Protein AF-0000000066481029 (afdb_homodimer)

Foldseek 3Di:
DPPQPWADDKAKVVRAAAEDEDDQQAKDKDKIKIFRQTQAKKKKAKDWPCPPFKDKPPRIFIAHHGGMDIIIIMGGRDDPPVDDQFPTKMKMKMWGDPPPDPRGDDPCRVVDPTDIDMDIHGYHYHD/DPPQPWADDKAKVVRAAAEDEDDQQAKDKDKIKIFRQDQAKKKKAKDWPCPPFKDKPPRIFIAHHGGMDIIIIMGGRDDPPVDDQFPTKMKMKMWGDPPPDPRGDDPCRVVDPTDIDMDIHGYHYHD

Radius of gyration: 23.18 Å; Cα contacts (8 Å, |Δi|>4): 600; chains: 2; bounding box: 39×84×50 Å

pLDDT: mean 95.71, std 8.5, range [39.25, 98.88]

InterPro domains:
  IPR000535 Major sperm protein (MSP) domain [PF00635] (10-113)
  IPR000535 Major sperm protein (MSP) domain [PS50202] (9-126)
  IPR008962 PapD-like superfamily [SSF49354] (5-126)
  IPR013783 Immunoglobulin-like fold [G3DSA:2.60.40.10] (2-127)
  IPR051155 Nematode Major Sperm [PTHR22920] (1-127)

Sequence (254 aa):
MAQSVPPGDIQTQPGTKIVFNAPYDDKHTYHIKVINSSARRIGYGIKTTNMKRVGVDPPCGVLDPKEAVLLAVSCDAFAFGQEDTNNDRITVEWTNTPDGAAKQFRREWFQGDGMVRRKNLPIEYNPMAQSVPPGDIQTQPGTKIVFNAPYDDKHTYHIKVINSSARRIGYGIKTTNMKRVGVDPPCGVLDPKEAVLLAVSCDAFAFGQEDTNNDRITVEWTNTPDGAAKQFRREWFQGDGMVRRKNLPIEYNP

Nearest PDB structures (foldseek):
  1grw-assembly2_B  TM=9.954E-01  e=2.658E-20  Caenorhabditis elegans
  2bvu-assembly3_C  TM=9.910E-01  e=6.728E-19  Ascaris suum
  2msp-assembly1_A  TM=9.919E-01  e=4.820E-18  Ascaris suum
  1msp-assembly1_A  TM=9.929E-01  e=8.400E-18  Ascaris suum
  3ikk-assembly1_B  TM=8.382E-01  e=2.494E-08  Homo sapiens

Secondary structure (DSSP, 8-state):
---------EEEESSS-EEEESP-SS-EEEEEEEEE-SSS-EEEEEEES-TTTEEEES-EEEE-TT-EEEEEEEE----BTTB--TT-EEEEEEEEPPTT--SS--GGGGTSSS--EEEEEEEEEE-/---------EEEESSS-EEEESP-SS-EEEEEEEEE-SSS-EEEEEEES-TTTEEEES-EEEE-TT-EEEEEEEE----BTTB--TT-EEEEEEEEPPTT--SS--GGGGTSSS--EEEEEEEEEE-

Structure (mmCIF, N/CA/C/O backbone):
data_AF-0000000066481029-model_v1
#
loop_
_entity.id
_entity.type
_entity.pdbx_description
1 polymer 'Major sperm protein'
#
loop_
_atom_site.group_PDB
_atom_site.id
_atom_site.type_symbol
_atom_site.label_atom_id
_atom_site.label_alt_id
_atom_site.label_comp_id
_atom_site.label_asym_id
_atom_site.label_entity_id
_atom_site.label_seq_id
_atom_site.pdbx_PDB_ins_code
_atom_site.Cartn_x
_atom_site.Cartn_y
_atom_site.Cartn_z
_atom_site.occupancy
_atom_site.B_iso_or_equiv
_atom_site.auth_seq_id
_atom_site.auth_comp_id
_atom_site.auth_asym_id
_atom_site.auth_atom_id
_atom_site.pdbx_PDB_model_num
ATOM 1 N N . MET A 1 1 ? 2.74 -40.344 -26.578 1 39.34 1 MET A N 1
ATOM 2 C CA . MET A 1 1 ? 3.324 -39.688 -25.422 1 39.34 1 MET A CA 1
ATOM 3 C C . MET A 1 1 ? 2.303 -38.781 -24.75 1 39.34 1 MET A C 1
ATOM 5 O O . MET A 1 1 ? 1.647 -37.969 -25.422 1 39.34 1 MET A O 1
ATOM 9 N N . ALA A 1 2 ? 1.588 -39.094 -23.812 1 47.22 2 ALA A N 1
ATOM 10 C CA . ALA A 1 2 ? 0.417 -38.375 -23.328 1 47.22 2 ALA A CA 1
ATOM 11 C C . ALA A 1 2 ? 0.722 -36.875 -23.172 1 47.22 2 ALA A C 1
ATOM 13 O O . ALA A 1 2 ? 1.723 -36.5 -22.562 1 47.22 2 ALA A O 1
ATOM 14 N N . GLN A 1 3 ? 0.448 -36.062 -24.016 1 51.47 3 GLN A N 1
ATOM 15 C CA . GLN A 1 3 ? 0.764 -34.625 -24.141 1 51.47 3 GLN A CA 1
ATOM 16 C C . GLN A 1 3 ? 0.493 -33.906 -22.828 1 51.47 3 GLN A C 1
ATOM 18 O O . GLN A 1 3 ? -0.606 -33.969 -22.281 1 51.47 3 GLN A O 1
ATOM 23 N N . SER A 1 4 ? 1.575 -33.688 -22.016 1 74.94 4 SER A N 1
ATOM 24 C CA . SER A 1 4 ? 1.47 -33.094 -20.688 1 74.94 4 SER A CA 1
ATOM 25 C C . SER A 1 4 ? 0.536 -31.906 -20.688 1 74.94 4 SER A C 1
ATOM 27 O O . SER A 1 4 ? 0.613 -31.062 -21.578 1 74.94 4 SER A O 1
ATOM 29 N N . VAL A 1 5 ? -0.739 -32 -20.312 1 86.44 5 VAL A N 1
ATOM 30 C CA . VAL A 1 5 ? -1.739 -30.953 -20.125 1 86.44 5 VAL A CA 1
ATOM 31 C C . VAL A 1 5 ? -1.07 -29.688 -19.609 1 86.44 5 VAL A C 1
ATOM 33 O O . VAL A 1 5 ? -0.382 -29.719 -18.578 1 86.44 5 VAL A O 1
ATOM 36 N N . PRO A 1 6 ? -1.062 -28.656 -20.5 1 93 6 PRO A N 1
ATOM 37 C CA . PRO A 1 6 ? -0.474 -27.406 -20.016 1 93 6 PRO A CA 1
ATOM 38 C C . PRO A 1 6 ? -1.125 -26.922 -18.719 1 93 6 PRO A C 1
ATOM 40 O O . PRO A 1 6 ? -2.314 -27.156 -18.484 1 93 6 PRO A O 1
ATOM 43 N N . PRO A 1 7 ? -0.343 -26.312 -17.828 1 96.12 7 PRO A N 1
ATOM 44 C CA . PRO A 1 7 ? -0.953 -25.734 -16.625 1 96.12 7 PRO A CA 1
ATOM 45 C C . PRO A 1 7 ? -1.994 -24.656 -16.969 1 96.12 7 PRO A C 1
ATOM 47 O O . PRO A 1 7 ? -1.825 -23.906 -17.922 1 96.12 7 PRO A O 1
ATOM 50 N N . GLY A 1 8 ? -3.064 -24.547 -16.188 1 96.75 8 GLY A N 1
ATOM 51 C CA . GLY A 1 8 ? -4.105 -23.562 -16.375 1 96.75 8 GLY A CA 1
ATOM 52 C C . GLY A 1 8 ? -3.729 -22.188 -15.844 1 96.75 8 GLY A C 1
ATOM 53 O O . GLY A 1 8 ? -2.562 -21.938 -15.531 1 96.75 8 GLY A O 1
ATOM 54 N N . ASP A 1 9 ? -4.672 -21.328 -15.766 1 97.75 9 ASP A N 1
ATOM 55 C CA . ASP A 1 9 ? -4.426 -19.938 -15.414 1 97.75 9 ASP A CA 1
ATOM 56 C C . ASP A 1 9 ? -4.398 -19.75 -13.898 1 97.75 9 ASP A C 1
ATOM 58 O O . ASP A 1 9 ? -5.008 -20.516 -13.156 1 97.75 9 ASP A O 1
ATOM 62 N N . ILE A 1 10 ? -3.674 -18.766 -13.523 1 98.62 10 ILE A N 1
ATOM 63 C CA . ILE A 1 10 ? -3.797 -18.234 -12.172 1 98.62 10 ILE A CA 1
ATOM 64 C C . ILE A 1 10 ? -4.363 -16.812 -12.227 1 98.62 10 ILE A C 1
ATOM 66 O O . ILE A 1 10 ? -4.355 -16.172 -13.281 1 98.62 10 ILE A O 1
ATOM 70 N N . GLN A 1 11 ? -4.883 -16.375 -11.109 1 98.75 11 GLN A N 1
ATOM 71 C CA . GLN A 1 11 ? -5.254 -14.984 -10.906 1 98.75 11 GLN A CA 1
ATOM 72 C C . GLN A 1 11 ? -4.43 -14.359 -9.781 1 98.75 11 GLN A C 1
ATOM 74 O O . GLN A 1 11 ? -4.047 -15.039 -8.828 1 98.75 11 GLN A O 1
ATOM 79 N N . THR A 1 12 ? -4.094 -13.148 -10.016 1 98.88 12 THR A N 1
ATOM 80 C CA . THR A 1 12 ? -3.436 -12.406 -8.945 1 98.88 12 THR A CA 1
ATOM 81 C C . THR A 1 12 ? -4.242 -11.172 -8.562 1 98.88 12 THR A C 1
ATOM 83 O O . THR A 1 12 ? -4.902 -10.57 -9.414 1 98.88 12 THR A O 1
ATOM 86 N N . GLN A 1 13 ? -4.164 -10.82 -7.281 1 98.69 13 GLN A N 1
ATOM 87 C CA . GLN A 1 13 ? -4.688 -9.562 -6.742 1 98.69 13 GLN A CA 1
ATOM 88 C C . GLN A 1 13 ? -3.619 -8.82 -5.945 1 98.69 13 GLN A C 1
ATOM 90 O O . GLN A 1 13 ? -3.258 -9.234 -4.844 1 98.69 13 GLN A O 1
ATOM 95 N N . PRO A 1 14 ? -3.121 -7.77 -6.516 1 98.56 14 PRO A N 1
ATOM 96 C CA . PRO A 1 14 ? -3.574 -7.035 -7.699 1 98.56 14 PRO A CA 1
ATOM 97 C C . PRO A 1 14 ? -3.281 -7.773 -9 1 98.56 14 PRO A C 1
ATOM 99 O O . PRO A 1 14 ? -2.482 -8.711 -9.016 1 98.56 14 PRO A O 1
ATOM 102 N N . GLY A 1 15 ? -3.92 -7.328 -10.086 1 98.5 15 GLY A N 1
ATOM 103 C CA . GLY A 1 15 ? -3.9 -8.086 -11.328 1 98.5 15 GLY A CA 1
ATOM 104 C C . GLY A 1 15 ? -2.736 -7.723 -12.227 1 98.5 15 GLY A C 1
ATOM 105 O O . GLY A 1 15 ? -2.256 -8.555 -13 1 98.5 15 GLY A O 1
ATOM 106 N N . THR A 1 16 ? -2.197 -6.445 -12.125 1 98.44 16 THR A N 1
ATOM 107 C CA . THR A 1 16 ? -1.289 -6 -13.18 1 98.44 16 THR A CA 1
ATOM 108 C C . THR A 1 16 ? 0.024 -5.5 -12.586 1 98.44 16 THR A C 1
ATOM 110 O O . THR A 1 16 ? 1.074 -5.582 -13.227 1 98.44 16 THR A O 1
ATOM 113 N N . LYS A 1 17 ? -0.016 -4.945 -11.398 1 98.75 17 LYS A N 1
ATOM 114 C CA . LYS A 1 17 ? 1.168 -4.391 -10.742 1 98.75 17 LYS A CA 1
ATOM 115 C C . LYS A 1 17 ? 0.963 -4.277 -9.234 1 98.75 17 LYS A C 1
ATOM 117 O O . LYS A 1 17 ? -0.165 -4.375 -8.75 1 98.75 17 LYS A O 1
ATOM 122 N N . ILE A 1 18 ? 2.012 -4.121 -8.586 1 98.75 18 ILE A N 1
ATOM 123 C CA . ILE A 1 18 ? 2.006 -3.82 -7.156 1 98.75 18 ILE A CA 1
ATOM 124 C C . ILE A 1 18 ? 2.492 -2.393 -6.926 1 98.75 18 ILE A C 1
ATOM 126 O O . ILE A 1 18 ? 3.469 -1.956 -7.543 1 98.75 18 ILE A O 1
ATOM 130 N N . VAL A 1 19 ? 1.864 -1.672 -6.027 1 98.81 19 VAL A N 1
ATOM 131 C CA . VAL A 1 19 ? 2.262 -0.288 -5.793 1 98.81 19 VAL A CA 1
ATOM 132 C C . VAL A 1 19 ? 2.713 -0.119 -4.344 1 98.81 19 VAL A C 1
ATOM 134 O O . VAL A 1 19 ? 1.962 -0.424 -3.414 1 98.81 19 VAL A O 1
ATOM 137 N N . PHE A 1 20 ? 3.908 0.352 -4.074 1 98.81 20 PHE A N 1
ATOM 138 C CA . PHE A 1 20 ? 4.395 0.746 -2.758 1 98.81 20 PHE A CA 1
ATOM 139 C C . PHE A 1 20 ? 4.332 2.26 -2.59 1 98.81 20 PHE A C 1
ATOM 141 O O . PHE A 1 20 ? 4.887 3.004 -3.4 1 98.81 20 PHE A O 1
ATOM 148 N N . ASN A 1 21 ? 3.693 2.719 -1.538 1 98.75 21 ASN A N 1
ATOM 149 C CA . ASN A 1 21 ? 3.635 4.141 -1.223 1 98.75 21 ASN A CA 1
ATOM 150 C C . ASN A 1 21 ? 4.887 4.602 -0.482 1 98.75 21 ASN A C 1
ATOM 152 O O . ASN A 1 21 ? 5.43 3.869 0.346 1 98.75 21 ASN A O 1
ATOM 156 N N . ALA A 1 22 ? 5.273 5.793 -0.782 1 98.62 22 ALA A N 1
ATOM 157 C CA . ALA A 1 22 ? 6.234 6.43 0.113 1 98.62 22 ALA A CA 1
ATOM 158 C C . ALA A 1 22 ? 5.664 6.57 1.521 1 98.62 22 ALA A C 1
ATOM 160 O O . ALA A 1 22 ? 4.445 6.539 1.71 1 98.62 22 ALA A O 1
ATOM 161 N N . PRO A 1 23 ? 6.508 6.812 2.596 1 98.38 23 PRO A N 1
ATOM 162 C CA . PRO A 1 23 ? 7.961 6.961 2.5 1 98.38 23 PRO A CA 1
ATOM 163 C C . PRO A 1 23 ? 8.68 5.621 2.33 1 98.38 23 PRO A C 1
ATOM 165 O O . PRO A 1 23 ? 8.094 4.566 2.574 1 98.38 23 PRO A O 1
ATOM 168 N N . TYR A 1 24 ? 9.992 5.691 1.834 1 98.44 24 TYR A N 1
ATOM 169 C CA . TYR A 1 24 ? 10.758 4.477 1.558 1 98.44 24 TYR A CA 1
ATOM 170 C C . TYR A 1 24 ? 11.922 4.336 2.523 1 98.44 24 TYR A C 1
ATOM 172 O O . TYR A 1 24 ? 12.922 3.684 2.207 1 98.44 24 TYR A O 1
ATOM 180 N N . ASP A 1 25 ? 11.828 5.008 3.648 1 97.38 25 ASP A N 1
ATOM 181 C CA . ASP A 1 25 ? 12.922 5.023 4.613 1 97.38 25 ASP A CA 1
ATOM 182 C C . ASP A 1 25 ? 12.742 3.932 5.664 1 97.38 25 ASP A C 1
ATOM 184 O O . ASP A 1 25 ? 13.516 3.852 6.625 1 97.38 25 ASP A O 1
ATOM 188 N N . ASP A 1 26 ? 11.664 3.113 5.52 1 97.19 26 ASP A N 1
ATOM 189 C CA . ASP A 1 26 ? 11.422 1.935 6.344 1 97.19 26 ASP A CA 1
ATOM 190 C C . ASP A 1 26 ? 10.859 0.787 5.508 1 97.19 26 ASP A C 1
ATOM 192 O O . ASP A 1 26 ? 10.391 0.998 4.387 1 97.19 26 ASP A O 1
ATOM 196 N N . LYS A 1 27 ? 10.891 -0.375 6.141 1 97.81 27 LYS A N 1
ATOM 197 C CA . LYS A 1 27 ? 10.367 -1.561 5.469 1 97.81 27 LYS A CA 1
ATOM 198 C C . LYS A 1 27 ? 8.844 -1.514 5.371 1 97.81 27 LYS A C 1
ATOM 200 O O . LYS A 1 27 ? 8.172 -1.169 6.34 1 97.81 27 LYS A O 1
ATOM 205 N N . HIS A 1 28 ? 8.344 -1.763 4.18 1 97.81 28 HIS A N 1
ATOM 206 C CA . HIS A 1 28 ? 6.914 -1.96 3.959 1 97.81 28 HIS A CA 1
ATOM 207 C C . HIS A 1 28 ? 6.598 -3.424 3.668 1 97.81 28 HIS A C 1
ATOM 209 O O . HIS A 1 28 ? 7.383 -4.113 3.012 1 97.81 28 HIS A O 1
ATOM 215 N N . THR A 1 29 ? 5.477 -3.916 4.184 1 97.81 29 THR A N 1
ATOM 216 C CA . THR A 1 29 ? 4.965 -5.234 3.832 1 97.81 29 THR A CA 1
ATOM 217 C C . THR A 1 29 ? 3.492 -5.152 3.432 1 97.81 29 THR A C 1
ATOM 219 O O . THR A 1 29 ? 2.662 -4.66 4.199 1 97.81 29 THR A O 1
ATOM 222 N N . TYR A 1 30 ? 3.225 -5.539 2.23 1 97.25 30 TYR A N 1
ATOM 223 C CA . TYR A 1 30 ? 1.851 -5.605 1.742 1 97.25 30 TYR A CA 1
ATOM 224 C C . TYR A 1 30 ? 1.463 -7.035 1.394 1 97.25 30 TYR A C 1
ATOM 226 O O . TYR A 1 30 ? 2.328 -7.871 1.122 1 97.25 30 TYR A O 1
ATOM 234 N N . HIS A 1 31 ? 0.159 -7.285 1.438 1 97.75 31 HIS A N 1
ATOM 235 C CA . HIS A 1 31 ? -0.311 -8.641 1.174 1 97.75 31 HIS A CA 1
ATOM 236 C C . HIS A 1 31 ? -1.094 -8.703 -0.134 1 97.75 31 HIS A C 1
ATOM 238 O O . HIS A 1 31 ? -2.012 -7.91 -0.354 1 97.75 31 HIS A O 1
ATOM 244 N N . ILE A 1 32 ? -0.691 -9.664 -0.971 1 98 32 ILE A N 1
ATOM 245 C CA . ILE A 1 32 ? -1.374 -9.883 -2.24 1 98 32 ILE A CA 1
ATOM 246 C C . ILE A 1 32 ? -1.825 -11.336 -2.34 1 98 32 ILE A C 1
ATOM 248 O O . ILE A 1 32 ? -1.347 -12.195 -1.592 1 98 32 ILE A O 1
ATOM 252 N N . LYS A 1 33 ? -2.699 -11.617 -3.275 1 98.69 33 LYS A N 1
ATOM 253 C CA . LYS A 1 33 ? -3.275 -12.953 -3.385 1 98.69 33 LYS A CA 1
ATOM 254 C C . LYS A 1 33 ? -2.922 -13.594 -4.723 1 98.69 33 LYS A C 1
ATOM 256 O O . LYS A 1 33 ? -2.963 -12.938 -5.766 1 98.69 33 LYS A O 1
ATOM 261 N N . VAL A 1 34 ? -2.627 -14.82 -4.68 1 98.88 34 VAL A N 1
ATOM 262 C CA . VAL A 1 34 ? -2.504 -15.664 -5.859 1 98.88 34 VAL A CA 1
ATOM 263 C C . VAL A 1 34 ? -3.527 -16.797 -5.793 1 98.88 34 VAL A C 1
ATOM 265 O O . VAL A 1 34 ? -3.604 -17.516 -4.793 1 98.88 34 VAL A O 1
ATOM 268 N N . ILE A 1 35 ? -4.273 -16.922 -6.852 1 98.81 35 ILE A N 1
ATOM 269 C CA . ILE A 1 35 ? -5.367 -17.891 -6.895 1 98.81 35 ILE A CA 1
ATOM 270 C C . ILE A 1 35 ? -5.141 -18.875 -8.039 1 98.81 35 ILE A C 1
ATOM 272 O O . ILE A 1 35 ? -4.91 -18.453 -9.18 1 98.81 35 ILE A O 1
ATOM 276 N N . ASN A 1 36 ? -5.191 -20.188 -7.77 1 98.88 36 ASN A N 1
ATOM 277 C CA . ASN A 1 36 ? -5.234 -21.203 -8.82 1 98.88 36 ASN A CA 1
ATOM 278 C C . ASN A 1 36 ? -6.621 -21.2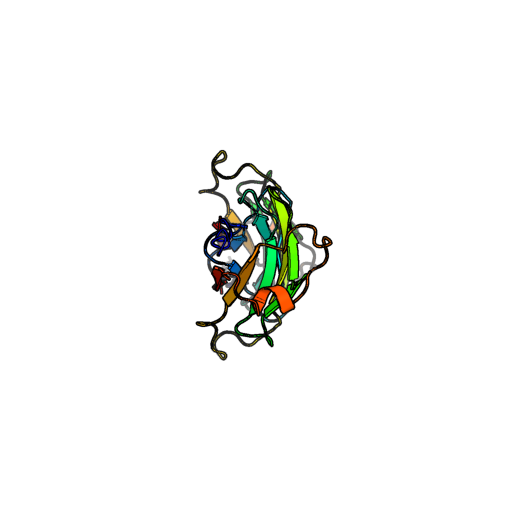97 -9.445 1 98.88 36 ASN A C 1
ATOM 280 O O . ASN A 1 36 ? -7.512 -21.938 -8.891 1 98.88 36 ASN A O 1
ATOM 284 N N . SER A 1 37 ? -6.754 -20.703 -10.625 1 98.25 37 SER A N 1
ATOM 285 C CA . SER A 1 37 ? -8.062 -20.688 -11.273 1 98.25 37 SER A CA 1
ATOM 286 C C . SER A 1 37 ? -8.227 -21.891 -12.195 1 98.25 37 SER A C 1
ATOM 288 O O . SER A 1 37 ? -9.203 -21.969 -12.945 1 98.25 37 SER A O 1
ATOM 290 N N . SER A 1 38 ? -7.293 -22.797 -12.227 1 96.81 38 SER A N 1
ATOM 291 C CA . SER A 1 38 ? -7.309 -23.953 -13.109 1 96.81 38 SER A CA 1
ATOM 292 C C . SER A 1 38 ? -7.984 -25.156 -12.445 1 96.81 38 SER A C 1
ATOM 294 O O . SER A 1 38 ? -8.445 -25.062 -11.312 1 96.81 38 SER A O 1
ATOM 296 N N . ALA A 1 39 ? -8.078 -26.312 -13.164 1 96.25 39 ALA A N 1
ATOM 297 C CA . ALA A 1 39 ? -8.734 -27.531 -12.688 1 96.25 39 ALA A CA 1
ATOM 298 C C . ALA A 1 39 ? -7.707 -28.547 -12.188 1 96.25 39 ALA A C 1
ATOM 300 O O . ALA A 1 39 ? -8.062 -29.672 -11.828 1 96.25 39 ALA A O 1
ATOM 301 N N . ARG A 1 40 ? -6.406 -28.109 -12.172 1 96.31 40 ARG A N 1
ATOM 302 C CA . ARG A 1 40 ? -5.34 -29.016 -11.742 1 96.31 40 ARG A CA 1
ATOM 303 C C . ARG A 1 40 ? -4.535 -28.391 -10.602 1 96.31 40 ARG A C 1
ATOM 305 O O . ARG A 1 40 ? -4.441 -27.172 -10.484 1 96.31 40 ARG A O 1
ATOM 312 N N . ARG A 1 41 ? -3.971 -29.281 -9.812 1 97.38 41 ARG A N 1
ATOM 313 C CA . ARG A 1 41 ? -3.049 -28.797 -8.789 1 97.38 41 ARG A CA 1
ATOM 314 C C . ARG A 1 41 ? -1.778 -28.234 -9.414 1 97.38 41 ARG A C 1
ATOM 316 O O . ARG A 1 41 ? -1.233 -28.812 -10.352 1 97.38 41 ARG A O 1
ATOM 323 N N . ILE A 1 42 ? -1.343 -27.125 -8.812 1 98.19 42 ILE A N 1
ATOM 324 C CA . ILE A 1 42 ? -0.141 -26.5 -9.367 1 98.19 42 ILE A CA 1
ATOM 325 C C . ILE A 1 42 ? 0.883 -26.281 -8.25 1 98.19 42 ILE A C 1
ATOM 327 O O . ILE A 1 42 ? 0.517 -26.109 -7.09 1 98.19 42 ILE A O 1
ATOM 331 N N . GLY A 1 43 ? 2.148 -26.391 -8.609 1 97.94 43 GLY A N 1
ATOM 332 C CA . GLY A 1 43 ? 3.23 -25.812 -7.836 1 97.94 43 GLY A CA 1
ATOM 333 C C . GLY A 1 43 ? 3.621 -24.422 -8.312 1 97.94 43 GLY A C 1
ATOM 334 O O . GLY A 1 43 ? 3.666 -24.172 -9.516 1 97.94 43 GLY A O 1
ATOM 335 N N . TYR A 1 44 ? 3.836 -23.516 -7.371 1 98.69 44 TYR A N 1
ATOM 336 C CA . TYR A 1 44 ? 4.242 -22.172 -7.758 1 98.69 44 TYR A CA 1
ATOM 337 C C . TYR A 1 44 ? 5.535 -21.766 -7.059 1 98.69 44 TYR A C 1
ATOM 339 O O . TYR A 1 44 ? 5.855 -22.297 -5.988 1 98.69 44 TYR A O 1
ATOM 347 N N . GLY A 1 45 ? 6.289 -20.938 -7.68 1 98.56 45 GLY A N 1
ATOM 348 C CA . GLY A 1 45 ? 7.449 -20.25 -7.133 1 98.56 45 GLY A CA 1
ATOM 349 C C . GLY A 1 45 ? 7.492 -18.781 -7.496 1 98.56 45 GLY A C 1
ATOM 350 O O . GLY A 1 45 ? 6.992 -18.375 -8.547 1 98.56 45 GLY A O 1
ATOM 351 N N . ILE A 1 46 ? 8.086 -17.953 -6.59 1 98.69 46 ILE A N 1
ATOM 352 C CA . ILE A 1 46 ? 8.203 -16.516 -6.816 1 98.69 46 ILE A CA 1
ATOM 353 C C . ILE A 1 46 ? 9.664 -16.156 -7.059 1 98.69 46 ILE A C 1
ATOM 355 O O . ILE A 1 46 ? 10.555 -16.578 -6.312 1 98.69 46 ILE A O 1
ATOM 359 N N . LYS A 1 47 ? 9.859 -15.43 -8.102 1 98 47 LYS A N 1
ATOM 360 C CA . LYS A 1 47 ? 11.148 -14.812 -8.367 1 98 47 LYS A CA 1
ATOM 361 C C . LYS A 1 47 ? 11.07 -13.289 -8.234 1 98 47 LYS A C 1
ATOM 363 O O . LYS A 1 47 ? 10.031 -12.695 -8.516 1 98 47 LYS A O 1
ATOM 368 N N . THR A 1 48 ? 12.109 -12.711 -7.781 1 97.88 48 THR A N 1
ATOM 369 C CA . THR A 1 48 ? 12.203 -11.258 -7.703 1 97.88 48 THR A CA 1
ATOM 370 C C . THR A 1 48 ? 13.406 -10.742 -8.492 1 97.88 48 THR A C 1
ATOM 372 O O . THR A 1 48 ? 14.461 -11.375 -8.5 1 97.88 48 THR A O 1
ATOM 375 N N . THR A 1 49 ? 13.227 -9.594 -9.156 1 98.31 49 THR A N 1
ATOM 376 C CA . THR A 1 49 ? 14.32 -9 -9.922 1 98.31 49 THR A CA 1
ATOM 377 C C . THR A 1 49 ? 15.289 -8.258 -9.008 1 98.31 49 THR A C 1
ATOM 379 O O . THR A 1 49 ? 16.391 -7.914 -9.422 1 98.31 49 THR A O 1
ATOM 382 N N . ASN A 1 50 ? 14.914 -7.961 -7.84 1 98 50 ASN A N 1
ATOM 383 C CA . ASN A 1 50 ? 15.734 -7.242 -6.871 1 98 50 ASN A CA 1
ATOM 384 C C . ASN A 1 50 ? 15.617 -7.852 -5.477 1 98 50 ASN A C 1
ATOM 386 O O . ASN A 1 50 ? 14.844 -7.379 -4.648 1 98 50 ASN A O 1
ATOM 390 N N . MET A 1 51 ? 16.438 -8.844 -5.168 1 96.38 51 MET A N 1
ATOM 391 C CA . MET A 1 51 ? 16.375 -9.625 -3.936 1 96.38 51 MET A CA 1
ATOM 392 C C . MET A 1 51 ? 16.797 -8.789 -2.734 1 96.38 51 MET A C 1
ATOM 394 O O . MET A 1 51 ? 16.531 -9.156 -1.589 1 96.38 51 MET A O 1
ATOM 398 N N . LYS A 1 52 ? 17.531 -7.707 -3.025 1 96.75 52 LYS A N 1
ATOM 399 C CA . LYS A 1 52 ? 17.984 -6.844 -1.94 1 96.75 52 LYS A CA 1
ATOM 400 C C . LYS A 1 52 ? 16.844 -5.992 -1.402 1 96.75 52 LYS A C 1
ATOM 402 O O . LYS A 1 52 ? 16.781 -5.711 -0.203 1 96.75 52 LYS A O 1
ATOM 407 N N . ARG A 1 53 ? 15.906 -5.594 -2.234 1 98.06 53 ARG A N 1
ATOM 408 C CA . ARG A 1 53 ? 14.875 -4.625 -1.876 1 98.06 53 ARG A CA 1
ATOM 409 C C . ARG A 1 53 ? 13.531 -5.312 -1.68 1 98.06 53 ARG A C 1
ATOM 411 O O . ARG A 1 53 ? 12.742 -4.914 -0.814 1 98.06 53 ARG A O 1
ATOM 418 N N . VAL A 1 54 ? 13.289 -6.348 -2.477 1 98.56 54 VAL A N 1
ATOM 419 C CA . VAL A 1 54 ? 11.945 -6.918 -2.545 1 98.56 54 VAL A CA 1
ATOM 420 C C . VAL A 1 54 ? 11.969 -8.359 -2.029 1 98.56 54 VAL A C 1
ATOM 422 O O . VAL A 1 54 ? 12.75 -9.18 -2.51 1 98.56 54 VAL A O 1
ATOM 425 N N . GLY A 1 55 ? 11.094 -8.648 -1.084 1 98.44 55 GLY A N 1
ATOM 426 C CA . GLY A 1 55 ? 10.938 -9.984 -0.541 1 98.44 55 GLY A CA 1
ATOM 427 C C . GLY A 1 55 ? 9.516 -10.508 -0.635 1 98.44 55 GLY A C 1
ATOM 428 O O . GLY A 1 55 ? 8.57 -9.719 -0.677 1 98.44 55 GLY A O 1
ATOM 429 N N . VAL A 1 56 ? 9.43 -11.797 -0.702 1 98.75 56 VAL A N 1
ATOM 430 C CA . VAL A 1 56 ? 8.109 -12.414 -0.764 1 98.75 56 VAL A CA 1
ATOM 431 C C . VAL A 1 56 ? 8.055 -13.609 0.183 1 98.75 56 VAL A C 1
ATOM 433 O O . VAL A 1 56 ? 9 -14.398 0.251 1 98.75 56 VAL A O 1
ATOM 436 N N . ASP A 1 57 ? 6.938 -13.766 0.868 1 98.69 57 ASP A N 1
ATOM 437 C CA . ASP A 1 57 ? 6.734 -14.867 1.804 1 98.69 57 ASP A CA 1
ATOM 438 C C . ASP A 1 57 ? 5.293 -15.375 1.753 1 98.69 57 ASP A C 1
ATOM 440 O O . ASP A 1 57 ? 4.359 -14.617 2.029 1 98.69 57 ASP A O 1
ATOM 444 N N . PRO A 1 58 ? 5.016 -16.734 1.546 1 98.62 58 PRO A N 1
ATOM 445 C CA . PRO A 1 58 ? 6 -17.75 1.189 1 98.62 58 PRO A CA 1
ATOM 446 C C . PRO A 1 58 ? 6.508 -17.609 -0.244 1 98.62 58 PRO A C 1
ATOM 448 O O . PRO A 1 58 ? 5.77 -17.156 -1.12 1 98.62 58 PRO A O 1
ATOM 451 N N . PRO A 1 59 ? 7.703 -18.031 -0.569 1 98.38 59 PRO A N 1
ATOM 452 C CA . PRO A 1 59 ? 8.281 -17.875 -1.906 1 98.38 59 PRO A CA 1
ATOM 453 C C . PRO A 1 59 ? 7.816 -18.953 -2.877 1 98.38 59 PRO A C 1
ATOM 455 O O . PRO A 1 59 ? 8.023 -18.844 -4.086 1 98.38 59 PRO A O 1
ATOM 458 N N . CYS A 1 60 ? 7.312 -20.047 -2.291 1 98.69 60 CYS A N 1
ATOM 459 C CA . CYS A 1 60 ? 6.832 -21.156 -3.109 1 98.69 60 CYS A CA 1
ATOM 460 C C . CYS A 1 60 ? 5.797 -21.984 -2.354 1 98.69 60 CYS A C 1
ATOM 462 O O . CYS A 1 60 ? 5.621 -21.812 -1.146 1 98.69 60 CYS A O 1
ATOM 464 N N . GLY A 1 61 ? 5.043 -22.781 -3.141 1 98.62 61 GLY A N 1
ATOM 465 C CA . GLY A 1 61 ? 4.039 -23.641 -2.525 1 98.62 61 GLY A CA 1
ATOM 466 C C . GLY A 1 61 ? 3.23 -24.438 -3.533 1 98.62 61 GLY A C 1
ATOM 467 O O . GLY A 1 61 ? 3.668 -24.625 -4.668 1 98.62 61 GLY A O 1
ATOM 468 N N . VAL A 1 62 ? 2.191 -25.047 -3.023 1 98.69 62 VAL A N 1
ATOM 469 C CA . VAL A 1 62 ? 1.274 -25.844 -3.836 1 98.69 62 VAL A CA 1
ATOM 470 C C . VAL A 1 62 ? -0.155 -25.344 -3.637 1 98.69 62 VAL A C 1
ATOM 472 O O . VAL A 1 62 ? -0.568 -25.047 -2.51 1 98.69 62 VAL A O 1
ATOM 475 N N . LEU A 1 63 ? -0.861 -25.203 -4.703 1 98.62 63 LEU A N 1
ATOM 476 C CA . LEU A 1 63 ? -2.258 -24.781 -4.652 1 98.62 63 LEU A CA 1
ATOM 477 C C . LEU A 1 63 ? -3.154 -25.812 -5.336 1 98.62 63 LEU A C 1
ATOM 479 O O . LEU A 1 63 ? -2.918 -26.172 -6.492 1 98.62 63 LEU A O 1
ATOM 483 N N . ASP A 1 64 ? -4.133 -26.266 -4.621 1 98.44 64 ASP A N 1
ATOM 484 C CA . ASP A 1 64 ? -5.195 -27.062 -5.23 1 98.44 64 ASP A CA 1
ATOM 485 C C . ASP A 1 64 ? -6.102 -26.188 -6.098 1 98.44 64 ASP A C 1
ATOM 487 O O . ASP A 1 64 ? -6.016 -24.953 -6.055 1 98.44 64 ASP A O 1
ATOM 491 N N . PRO A 1 65 ? -6.895 -26.891 -7 1 97.94 65 PRO A N 1
ATOM 492 C CA . PRO A 1 65 ? -7.855 -26.109 -7.785 1 97.94 65 PRO A CA 1
ATOM 493 C C . PRO A 1 65 ? -8.68 -25.156 -6.93 1 97.94 65 PRO A C 1
ATOM 495 O O . PRO A 1 65 ? -9.211 -25.547 -5.887 1 97.94 65 PRO A O 1
ATOM 498 N N . LYS A 1 66 ? -8.719 -23.828 -7.285 1 98.06 66 LYS A N 1
ATOM 499 C CA . LYS A 1 66 ? -9.531 -22.781 -6.68 1 98.06 66 LYS A CA 1
ATOM 500 C C . LYS A 1 66 ? -8.93 -22.312 -5.355 1 98.06 66 LYS A C 1
ATOM 502 O O . LYS A 1 66 ? -9.453 -21.391 -4.719 1 98.06 66 LYS A O 1
ATOM 507 N N . GLU A 1 67 ? -7.844 -22.938 -4.949 1 98.69 67 GLU A N 1
ATOM 508 C CA . GLU A 1 67 ? -7.176 -22.516 -3.723 1 98.69 67 GLU A CA 1
ATOM 509 C C . GLU A 1 67 ? -6.359 -21.25 -3.947 1 98.69 67 GLU A C 1
ATOM 511 O O . GLU A 1 67 ? -5.922 -20.969 -5.07 1 98.69 67 GLU A O 1
ATOM 516 N N . ALA A 1 68 ? -6.184 -20.453 -2.861 1 98.81 68 ALA A N 1
ATOM 517 C CA . ALA A 1 68 ? -5.418 -19.203 -2.914 1 98.81 68 ALA A CA 1
ATOM 518 C C . ALA A 1 68 ? -4.332 -19.188 -1.839 1 98.81 68 ALA A C 1
ATOM 520 O O . ALA A 1 68 ? -4.426 -19.906 -0.842 1 98.81 68 ALA A O 1
ATOM 521 N N . VAL A 1 69 ? -3.369 -18.484 -2.092 1 98.69 69 VAL A N 1
ATOM 522 C CA . VAL A 1 69 ? -2.363 -18.172 -1.083 1 98.69 69 VAL A CA 1
ATOM 523 C C . VAL A 1 69 ? -2.232 -16.656 -0.938 1 98.69 69 VAL A C 1
ATOM 525 O O . VAL A 1 69 ? -2.277 -15.922 -1.93 1 98.69 69 VAL A O 1
ATOM 528 N N . LEU A 1 70 ? -2.197 -16.172 0.297 1 98.44 70 LEU A N 1
ATOM 529 C CA . LEU A 1 70 ? -1.855 -14.789 0.609 1 98.44 70 LEU A CA 1
ATOM 530 C C . LEU A 1 70 ? -0.346 -14.617 0.757 1 98.44 70 LEU A C 1
ATOM 532 O O . LEU A 1 70 ? 0.265 -15.227 1.642 1 98.44 70 LEU A O 1
ATOM 536 N N . LEU A 1 71 ? 0.231 -13.805 -0.086 1 98.69 71 LEU A N 1
ATOM 537 C CA . LEU A 1 71 ? 1.664 -13.539 -0.048 1 98.69 71 LEU A CA 1
ATOM 538 C C . LEU A 1 71 ? 1.954 -12.234 0.689 1 98.69 71 LEU A C 1
ATOM 540 O O . LEU A 1 71 ? 1.241 -11.242 0.511 1 98.69 71 LEU A O 1
ATOM 544 N N . ALA A 1 72 ? 2.934 -12.273 1.561 1 98.56 72 ALA A N 1
ATOM 545 C CA . ALA A 1 72 ? 3.529 -11.031 2.064 1 98.56 72 ALA A CA 1
ATOM 546 C C . ALA A 1 72 ? 4.637 -10.539 1.137 1 98.56 72 ALA A C 1
ATOM 548 O O . ALA A 1 72 ? 5.645 -11.219 0.945 1 98.56 72 ALA A O 1
ATOM 549 N N . VAL A 1 73 ? 4.418 -9.422 0.514 1 98.56 73 VAL A N 1
ATOM 550 C CA . VAL A 1 73 ? 5.426 -8.773 -0.316 1 98.56 73 VAL A CA 1
ATOM 551 C C . VAL A 1 73 ? 6.027 -7.582 0.432 1 98.56 73 VAL A C 1
ATOM 553 O O . VAL A 1 73 ? 5.309 -6.652 0.809 1 98.56 73 VAL A O 1
ATOM 556 N N . SER A 1 74 ? 7.309 -7.633 0.583 1 98.69 74 SER A N 1
ATOM 557 C CA . SER A 1 74 ? 7.965 -6.586 1.363 1 98.69 74 SER A CA 1
ATOM 558 C C . SER A 1 74 ? 8.914 -5.766 0.498 1 98.69 74 SER A C 1
ATOM 560 O O . SER A 1 74 ? 9.469 -6.27 -0.479 1 98.69 74 SER A O 1
ATOM 562 N N . CYS A 1 75 ? 9.062 -4.559 0.815 1 98.62 75 CYS A N 1
ATOM 563 C CA . CYS A 1 75 ? 10.039 -3.627 0.254 1 98.62 75 CYS A CA 1
ATOM 564 C C . CYS A 1 75 ? 10.922 -3.037 1.346 1 98.62 75 CYS A C 1
ATOM 566 O O . CYS A 1 75 ? 10.438 -2.32 2.223 1 98.62 75 CYS A O 1
ATOM 568 N N . ASP A 1 76 ? 12.203 -3.34 1.323 1 98.62 76 ASP A N 1
ATOM 569 C CA . ASP A 1 76 ? 13.141 -2.803 2.305 1 98.62 76 ASP A CA 1
ATOM 570 C C . ASP A 1 76 ? 13.422 -1.325 2.041 1 98.62 76 ASP A C 1
ATOM 572 O O . ASP A 1 76 ? 13.18 -0.828 0.94 1 98.62 76 ASP A O 1
ATOM 576 N N . ALA A 1 77 ? 13.914 -0.753 3.109 1 98.44 77 ALA A N 1
ATOM 577 C CA . ALA A 1 77 ? 14.273 0.655 2.965 1 98.44 77 ALA A CA 1
ATOM 578 C C . ALA A 1 77 ? 15.305 0.847 1.856 1 98.44 77 ALA A C 1
ATOM 580 O O . ALA A 1 77 ? 16.188 0.009 1.674 1 98.44 77 ALA A O 1
ATOM 581 N N . PHE A 1 78 ? 15.18 1.902 1.112 1 98.25 78 PHE A N 1
ATOM 582 C CA . PHE A 1 78 ? 16.141 2.227 0.066 1 98.25 78 PHE A CA 1
ATOM 583 C C . PHE A 1 78 ? 16.109 3.717 -0.251 1 98.25 78 PHE A C 1
ATOM 585 O O . PHE A 1 78 ? 15.25 4.445 0.235 1 98.25 78 PHE A O 1
ATOM 592 N N . ALA A 1 79 ? 17.078 4.168 -1.064 1 97.31 79 ALA A N 1
ATOM 593 C CA . ALA A 1 79 ? 17.156 5.578 -1.436 1 97.31 79 ALA A CA 1
ATOM 594 C C . ALA A 1 79 ? 16.453 5.84 -2.762 1 97.31 79 ALA A C 1
ATOM 596 O O . ALA A 1 79 ? 17.062 5.73 -3.828 1 97.31 79 ALA A O 1
ATOM 597 N N . PHE A 1 80 ? 15.227 6.223 -2.646 1 97.56 80 PHE A N 1
ATOM 598 C CA . PHE A 1 80 ? 14.438 6.512 -3.84 1 97.56 80 PHE A CA 1
ATOM 599 C C . PHE A 1 80 ? 15.047 7.676 -4.617 1 97.56 80 PHE A C 1
ATOM 601 O O . PHE A 1 80 ? 15.43 8.688 -4.027 1 97.56 80 PHE A O 1
ATOM 608 N N . GLY A 1 81 ? 15.031 7.543 -5.926 1 96.56 81 GLY A N 1
ATOM 609 C CA . GLY A 1 81 ? 15.656 8.547 -6.777 1 96.56 81 GLY A CA 1
ATOM 610 C C . GLY A 1 81 ? 17.141 8.328 -6.98 1 96.56 81 GLY A C 1
ATOM 611 O O . GLY A 1 81 ? 17.734 8.875 -7.91 1 96.56 81 GLY A O 1
ATOM 612 N N . GLN A 1 82 ? 17.797 7.547 -6.148 1 97.38 82 GLN A N 1
ATOM 613 C CA . GLN A 1 82 ? 19.219 7.277 -6.262 1 97.38 82 GLN A CA 1
ATOM 614 C C . GLN A 1 82 ? 19.484 5.848 -6.727 1 97.38 82 GLN A C 1
ATOM 616 O O . GLN A 1 82 ? 20.625 5.473 -7 1 97.38 82 GLN A O 1
ATOM 621 N N . GLU A 1 83 ? 18.469 5.055 -6.656 1 96.12 83 GLU A N 1
ATOM 622 C CA . GLU A 1 83 ? 18.531 3.67 -7.113 1 96.12 83 GLU A CA 1
ATOM 623 C C . GLU A 1 83 ? 17.578 3.43 -8.281 1 96.12 83 GLU A C 1
ATOM 625 O O . GLU A 1 83 ? 16.5 4.051 -8.359 1 96.12 83 GLU A O 1
ATOM 630 N N . ASP A 1 84 ? 17.953 2.557 -9.172 1 96.56 84 ASP A N 1
ATOM 631 C CA . ASP A 1 84 ? 17.062 2.199 -10.281 1 96.56 84 ASP A CA 1
ATOM 632 C C . ASP A 1 84 ? 15.898 1.345 -9.789 1 96.56 84 ASP A C 1
ATOM 634 O O . ASP A 1 84 ? 16.109 0.29 -9.188 1 96.56 84 ASP A O 1
ATOM 638 N N . THR A 1 85 ? 14.617 1.814 -9.977 1 97.38 85 THR A N 1
ATOM 639 C CA . THR A 1 85 ? 13.414 1.109 -9.547 1 97.38 85 THR A CA 1
ATOM 640 C C . THR A 1 85 ? 12.625 0.59 -10.75 1 97.38 85 THR A C 1
ATOM 642 O O . THR A 1 85 ? 11.594 -0.064 -10.586 1 97.38 85 THR A O 1
ATOM 645 N N . ASN A 1 86 ? 13.039 0.845 -11.953 1 95.94 86 ASN A N 1
ATOM 646 C CA . ASN A 1 86 ? 12.242 0.651 -13.156 1 95.94 86 ASN A CA 1
ATOM 647 C C . ASN A 1 86 ? 12.07 -0.83 -13.484 1 95.94 86 ASN A C 1
ATOM 649 O O . ASN A 1 86 ? 11.094 -1.217 -14.141 1 95.94 86 ASN A O 1
ATOM 653 N N . ASN A 1 87 ? 12.969 -1.682 -13.039 1 96.62 87 ASN A N 1
ATOM 654 C CA . ASN A 1 87 ? 12.914 -3.092 -13.414 1 96.62 87 ASN A CA 1
ATOM 655 C C . ASN A 1 87 ? 12.484 -3.967 -12.242 1 96.62 87 ASN A C 1
ATOM 657 O O . ASN A 1 87 ? 12.523 -5.195 -12.328 1 96.62 87 ASN A O 1
ATOM 661 N N . ASP A 1 88 ? 12.086 -3.326 -11.18 1 98.5 88 ASP A N 1
ATOM 662 C CA . ASP A 1 88 ? 11.648 -4.117 -10.031 1 98.5 88 ASP A CA 1
ATOM 663 C C . ASP A 1 88 ? 10.336 -4.832 -10.328 1 98.5 88 ASP A C 1
ATOM 665 O O . ASP A 1 88 ? 9.367 -4.211 -10.773 1 98.5 88 ASP A O 1
ATOM 669 N N . ARG A 1 89 ? 10.297 -6.082 -10.117 1 98.69 89 ARG A N 1
ATOM 670 C CA . ARG A 1 89 ? 9.109 -6.898 -10.32 1 98.69 89 ARG A CA 1
ATOM 671 C C . ARG A 1 89 ? 9.219 -8.234 -9.594 1 98.69 89 ARG A C 1
ATOM 673 O O . ARG A 1 89 ? 10.32 -8.648 -9.227 1 98.69 89 ARG A O 1
ATOM 680 N N . ILE A 1 90 ? 8.086 -8.852 -9.383 1 98.56 90 ILE A N 1
ATOM 681 C CA . ILE A 1 90 ? 8.062 -10.266 -9.023 1 98.56 90 ILE A CA 1
ATOM 682 C C . ILE A 1 90 ? 7.449 -11.086 -10.156 1 98.56 90 ILE A C 1
ATOM 684 O O . ILE A 1 90 ? 6.605 -10.586 -10.906 1 98.56 90 ILE A O 1
ATOM 688 N N . THR A 1 91 ? 7.93 -12.242 -10.289 1 98.69 91 THR A N 1
ATOM 689 C CA . THR A 1 91 ? 7.398 -13.188 -11.266 1 98.69 91 THR A CA 1
ATOM 690 C C . THR A 1 91 ? 6.84 -14.43 -10.578 1 98.69 91 THR A C 1
ATOM 692 O O . THR A 1 91 ? 7.531 -15.062 -9.781 1 98.69 91 THR A O 1
ATOM 695 N N . VAL A 1 92 ? 5.598 -14.703 -10.852 1 98.81 92 VAL A N 1
ATOM 696 C CA . VAL A 1 92 ? 5.008 -15.977 -10.43 1 98.81 92 VAL A CA 1
ATOM 697 C C . VAL A 1 92 ? 5.238 -17.031 -11.508 1 98.81 92 VAL A C 1
ATOM 699 O O . VAL A 1 92 ? 4.812 -16.859 -12.656 1 98.81 92 VAL A O 1
ATOM 702 N N . GLU A 1 93 ? 5.898 -18.062 -11.125 1 98.44 93 GLU A N 1
ATOM 703 C CA . GLU A 1 93 ? 6.031 -19.234 -11.984 1 98.44 93 GLU A CA 1
ATOM 704 C C . GLU A 1 93 ? 5.219 -20.422 -11.445 1 98.44 93 GLU A C 1
ATOM 706 O O . GLU A 1 93 ? 5.172 -20.641 -10.234 1 98.44 93 GLU A O 1
ATOM 711 N N . TRP A 1 94 ? 4.602 -21.094 -12.406 1 98.38 94 TRP A N 1
ATOM 712 C CA . TRP A 1 94 ? 3.859 -22.25 -11.914 1 98.38 94 TRP A CA 1
ATOM 713 C C . TRP A 1 94 ? 3.82 -23.359 -12.953 1 98.38 94 TRP A C 1
ATOM 715 O O . TRP A 1 94 ? 4.051 -23.125 -14.141 1 98.38 94 TRP A O 1
ATOM 725 N N . THR A 1 95 ? 3.576 -24.625 -12.562 1 97.81 95 THR A N 1
ATOM 726 C CA . THR A 1 95 ? 3.459 -25.828 -13.383 1 97.81 95 THR A CA 1
ATOM 727 C C . THR A 1 95 ? 2.494 -26.812 -12.742 1 97.81 95 THR A C 1
ATOM 729 O O . THR A 1 95 ? 2.23 -26.75 -11.539 1 97.81 95 THR A O 1
ATOM 732 N N . ASN A 1 96 ? 1.994 -27.688 -13.547 1 96.94 96 ASN A N 1
ATOM 733 C CA . ASN A 1 96 ? 1.201 -28.781 -13 1 96.94 96 ASN A CA 1
ATOM 734 C C . ASN A 1 96 ? 2.043 -29.703 -12.109 1 96.94 96 ASN A C 1
ATOM 736 O O . ASN A 1 96 ? 3.189 -30 -12.438 1 96.94 96 ASN A O 1
ATOM 740 N N . THR A 1 97 ? 1.476 -30.109 -10.969 1 95.56 97 THR A N 1
ATOM 741 C CA . THR A 1 97 ? 2.145 -31.109 -10.148 1 95.56 97 THR A CA 1
ATOM 742 C C . THR A 1 97 ? 2.031 -32.5 -10.789 1 95.56 97 THR A C 1
ATOM 744 O O . THR A 1 97 ? 1.069 -32.781 -11.508 1 95.56 97 THR A O 1
ATOM 747 N N . PRO A 1 98 ? 2.996 -33.344 -10.516 1 91.62 98 PRO A N 1
ATOM 748 C CA . PRO A 1 98 ? 2.799 -34.719 -10.938 1 91.62 98 PRO A CA 1
ATOM 749 C C . PRO A 1 98 ? 1.579 -35.375 -10.281 1 91.62 98 PRO A C 1
ATOM 751 O O . PRO A 1 98 ? 1.221 -35 -9.156 1 91.62 98 PRO A O 1
ATOM 754 N N . ASP A 1 99 ? 0.959 -36.281 -10.992 1 88.75 99 ASP A N 1
ATOM 755 C CA . ASP A 1 99 ? -0.201 -37 -10.461 1 88.75 99 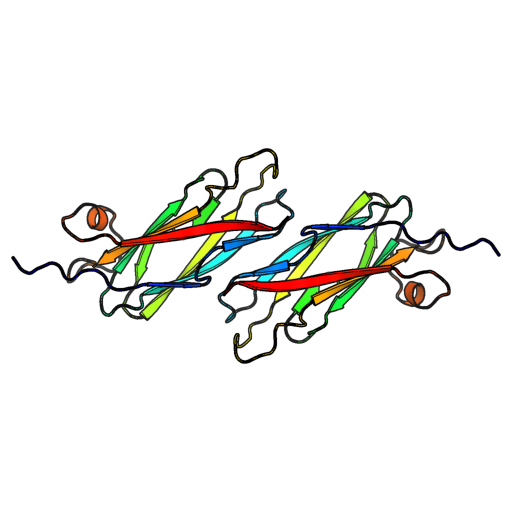ASP A CA 1
ATOM 756 C C . ASP A 1 99 ? 0.146 -37.719 -9.156 1 88.75 99 ASP A C 1
ATOM 758 O O . ASP A 1 99 ? 1.168 -38.406 -9.078 1 88.75 99 ASP A O 1
ATOM 762 N N . GLY A 1 100 ? -0.648 -37.438 -8.148 1 90.56 100 GLY A N 1
ATOM 763 C CA . GLY A 1 100 ? -0.498 -38.188 -6.906 1 90.56 100 GLY A CA 1
ATOM 764 C C . GLY A 1 100 ? 0.559 -37.625 -5.988 1 90.56 100 GLY A C 1
ATOM 765 O O . GLY A 1 100 ? 0.773 -38.125 -4.879 1 90.56 100 GLY A O 1
ATOM 766 N N . ALA A 1 101 ? 1.264 -36.625 -6.5 1 91.88 101 ALA A N 1
ATOM 767 C CA . ALA A 1 101 ? 2.309 -36.031 -5.664 1 91.88 101 ALA A CA 1
ATOM 768 C C . ALA A 1 101 ? 1.728 -35.5 -4.363 1 91.88 101 ALA A C 1
ATOM 770 O O . ALA A 1 101 ? 0.577 -35.062 -4.328 1 91.88 101 ALA A O 1
ATOM 771 N N . ALA A 1 102 ? 2.525 -35.5 -3.266 1 93.94 102 ALA A N 1
ATOM 772 C CA . ALA A 1 102 ? 2.146 -34.844 -2.016 1 93.94 102 ALA A CA 1
ATOM 773 C C . ALA A 1 102 ? 2.02 -33.344 -2.199 1 93.94 102 ALA A C 1
ATOM 775 O O . ALA A 1 102 ? 2.617 -32.781 -3.115 1 93.94 102 ALA A O 1
ATOM 776 N N . LYS A 1 103 ? 1.189 -32.781 -1.354 1 96 103 LYS A N 1
ATOM 777 C CA . LYS A 1 103 ? 1.001 -31.344 -1.429 1 96 103 LYS A CA 1
ATOM 778 C C . LYS A 1 103 ? 2.172 -30.594 -0.788 1 96 103 LYS A C 1
ATOM 780 O O . LYS A 1 103 ? 1.991 -29.859 0.185 1 96 103 LYS A O 1
ATOM 785 N N . GLN A 1 104 ? 3.332 -30.891 -1.188 1 96.44 104 GLN A N 1
ATOM 786 C CA . GLN A 1 104 ? 4.586 -30.25 -0.812 1 96.44 104 GLN A CA 1
ATOM 787 C C . GLN A 1 104 ? 5.395 -29.844 -2.045 1 96.44 104 GLN A C 1
ATOM 789 O O . GLN A 1 104 ? 5.688 -30.688 -2.896 1 96.44 104 GLN A O 1
ATOM 794 N N . PHE A 1 105 ? 5.73 -28.625 -2.053 1 97.31 105 PHE A N 1
ATOM 795 C CA . PHE A 1 105 ? 6.406 -28.109 -3.232 1 97.31 105 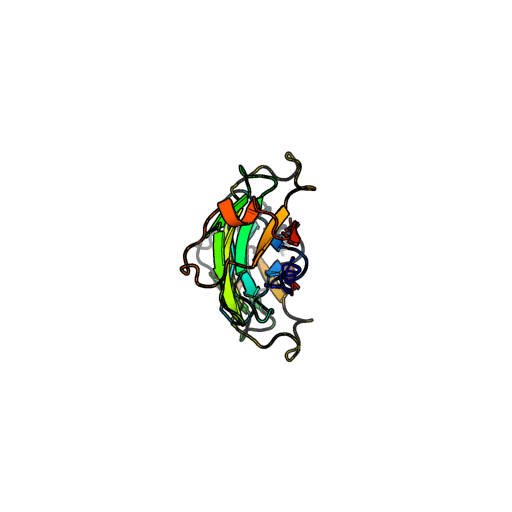PHE A CA 1
ATOM 796 C C . PHE A 1 105 ? 7.742 -28.812 -3.447 1 97.31 105 PHE A C 1
ATOM 798 O O . PHE A 1 105 ? 8.484 -29.047 -2.492 1 97.31 105 PHE A O 1
ATOM 805 N N . ARG A 1 106 ? 8.062 -29.047 -4.688 1 95.62 106 ARG A N 1
ATOM 806 C CA . ARG A 1 106 ? 9.352 -29.578 -5.113 1 95.62 106 ARG A CA 1
ATOM 807 C C . ARG A 1 106 ? 9.922 -28.781 -6.285 1 95.62 106 ARG A C 1
ATOM 809 O O . ARG A 1 106 ? 9.305 -28.719 -7.352 1 95.62 106 ARG A O 1
ATOM 816 N N . ARG A 1 107 ? 11.086 -28.359 -6.133 1 94.69 107 ARG A N 1
ATOM 817 C CA . ARG A 1 107 ? 11.719 -27.516 -7.148 1 94.69 107 ARG A CA 1
ATOM 818 C C . ARG A 1 107 ? 11.891 -28.281 -8.453 1 94.69 107 ARG A C 1
ATOM 820 O O . ARG A 1 107 ? 11.875 -27.688 -9.531 1 94.69 107 ARG A O 1
ATOM 827 N N . GLU A 1 108 ? 12.055 -29.578 -8.414 1 93.94 108 GLU A N 1
ATOM 828 C CA . GLU A 1 108 ? 12.289 -30.438 -9.562 1 93.94 108 GLU A CA 1
ATOM 829 C C . GLU A 1 108 ? 11.133 -30.375 -10.555 1 93.94 108 GLU A C 1
ATOM 831 O O . GLU A 1 108 ? 11.297 -30.688 -11.734 1 93.94 108 GLU A O 1
ATOM 836 N N . TRP A 1 109 ? 9.977 -29.953 -10.055 1 93.94 109 TRP A N 1
ATOM 837 C CA . TRP A 1 109 ? 8.82 -29.844 -10.938 1 93.94 109 TRP A CA 1
ATOM 838 C C . TRP A 1 109 ? 9.062 -28.812 -12.039 1 93.94 109 TRP A C 1
ATOM 840 O O . TRP A 1 109 ? 8.492 -28.906 -13.125 1 93.94 109 TRP A O 1
ATOM 850 N N . PHE A 1 110 ? 9.914 -27.797 -11.773 1 94.81 110 PHE A N 1
ATOM 851 C CA . PHE A 1 110 ? 10.195 -26.734 -12.734 1 94.81 110 PHE A CA 1
ATOM 852 C C . PHE A 1 110 ? 11.289 -27.156 -13.703 1 94.81 110 PHE A C 1
ATOM 854 O O . PHE A 1 110 ? 11.578 -26.453 -14.68 1 94.81 110 PHE A O 1
ATOM 861 N N . GLN A 1 111 ? 11.93 -28.281 -13.516 1 91.06 111 GLN A N 1
ATOM 862 C CA . GLN A 1 111 ? 13.062 -28.734 -14.305 1 91.06 111 GLN A CA 1
ATOM 863 C C . GLN A 1 111 ? 12.664 -29.875 -15.234 1 91.06 111 GLN A C 1
ATOM 865 O O . GLN A 1 111 ? 13.445 -30.281 -16.094 1 91.06 111 GLN A O 1
ATOM 870 N N . GLY A 1 112 ? 11.586 -30.469 -15.094 1 83.44 112 GLY A N 1
ATOM 871 C CA . GLY A 1 112 ? 11.133 -31.578 -15.922 1 83.44 112 GLY A CA 1
ATOM 872 C C . GLY A 1 112 ? 10.617 -31.141 -17.281 1 83.44 112 GLY A C 1
ATOM 873 O O . GLY A 1 112 ? 10.945 -30.047 -17.75 1 83.44 112 GLY A O 1
ATOM 874 N N . ASP A 1 113 ? 9.977 -31.984 -17.953 1 83.19 113 ASP A N 1
ATOM 875 C CA . ASP A 1 113 ? 9.5 -31.75 -19.312 1 83.19 113 ASP A CA 1
ATOM 876 C C . ASP A 1 113 ? 8.188 -30.969 -19.297 1 83.19 113 ASP A C 1
ATOM 878 O O . ASP A 1 113 ? 7.688 -30.578 -20.359 1 83.19 113 ASP A O 1
ATOM 882 N N . GLY A 1 114 ? 7.742 -30.766 -18.078 1 87.56 114 GLY A N 1
ATOM 883 C CA . GLY A 1 114 ? 6.473 -30.062 -17.984 1 87.56 114 GLY A CA 1
ATOM 884 C C . GLY A 1 114 ? 6.57 -28.594 -18.344 1 87.56 114 GLY A C 1
ATOM 885 O O . GLY A 1 114 ? 7.645 -27.984 -18.234 1 87.56 114 GLY A O 1
ATOM 886 N N . MET A 1 115 ? 5.5 -28.016 -18.797 1 95.06 115 MET A N 1
ATOM 887 C CA . MET A 1 115 ? 5.418 -26.609 -19.141 1 95.06 115 MET A CA 1
ATOM 888 C C . MET A 1 115 ? 5.387 -25.734 -17.891 1 95.06 115 MET A C 1
ATOM 890 O O . MET A 1 115 ? 4.695 -26.062 -16.922 1 95.06 115 MET A O 1
ATOM 894 N N . VAL A 1 116 ? 6.164 -24.703 -17.875 1 97 116 VAL A N 1
ATOM 895 C CA . VAL A 1 116 ? 6.168 -23.703 -16.828 1 97 116 VAL A CA 1
ATOM 896 C C . VAL A 1 116 ? 5.598 -22.391 -17.359 1 97 116 VAL A C 1
ATOM 898 O O . VAL A 1 116 ? 6.027 -21.906 -18.406 1 97 116 VAL A O 1
ATOM 901 N N . ARG A 1 117 ? 4.621 -21.828 -16.734 1 98.12 117 ARG A N 1
ATOM 902 C CA . ARG A 1 117 ? 4.055 -20.531 -17.094 1 98.12 117 ARG A CA 1
ATOM 903 C C . ARG A 1 117 ? 4.539 -19.453 -16.141 1 98.12 117 ARG A C 1
ATOM 905 O O . ARG A 1 117 ? 5.004 -19.75 -15.031 1 98.12 117 ARG A O 1
ATOM 912 N N . ARG A 1 118 ? 4.453 -18.234 -16.656 1 98.25 118 ARG A N 1
ATOM 913 C CA . ARG A 1 118 ? 4.949 -17.109 -15.867 1 98.25 118 ARG A CA 1
ATOM 914 C C . ARG A 1 118 ? 4.012 -15.914 -15.961 1 98.25 118 ARG A C 1
ATOM 916 O O . ARG A 1 118 ? 3.391 -15.688 -17 1 98.25 118 ARG A O 1
ATOM 923 N N . LYS A 1 119 ? 3.949 -15.227 -14.93 1 98.62 119 LYS A N 1
ATOM 924 C CA . LYS A 1 119 ? 3.287 -13.93 -14.875 1 98.62 119 LYS A CA 1
ATOM 925 C C . LYS A 1 119 ? 4.148 -12.898 -14.156 1 98.62 119 LYS A C 1
ATOM 927 O O . LYS A 1 119 ? 4.527 -13.102 -13 1 98.62 119 LYS A O 1
ATOM 932 N N . ASN A 1 120 ? 4.426 -11.852 -14.859 1 98.62 120 ASN A N 1
ATOM 933 C CA . ASN A 1 120 ? 5.176 -10.75 -14.266 1 98.62 120 ASN A CA 1
ATOM 934 C C . ASN A 1 120 ? 4.25 -9.742 -13.586 1 98.62 120 ASN A C 1
ATOM 936 O O . ASN A 1 120 ? 3.225 -9.359 -14.148 1 98.62 120 ASN A O 1
ATOM 940 N N . LEU A 1 121 ? 4.605 -9.383 -12.406 1 98.69 121 LEU A N 1
ATOM 941 C CA . LEU A 1 121 ? 3.979 -8.266 -11.703 1 98.69 121 LEU A CA 1
ATOM 942 C C . LEU A 1 121 ? 4.988 -7.156 -11.43 1 98.69 121 LEU A C 1
ATOM 944 O O . LEU A 1 121 ? 5.742 -7.219 -10.461 1 98.69 121 LEU A O 1
ATOM 948 N N . PRO A 1 122 ? 4.969 -6.129 -12.242 1 98.88 122 PRO A N 1
ATOM 949 C CA . PRO A 1 122 ? 5.859 -5 -11.969 1 98.88 122 PRO A CA 1
ATOM 950 C C . PRO A 1 122 ? 5.555 -4.316 -10.633 1 98.88 122 PRO A C 1
ATOM 952 O O . PRO A 1 122 ? 4.418 -4.359 -10.164 1 98.88 122 PRO A O 1
ATOM 955 N N . ILE A 1 123 ? 6.57 -3.725 -10.062 1 98.75 123 ILE A N 1
ATOM 956 C CA . ILE A 1 123 ? 6.426 -2.924 -8.852 1 98.75 123 ILE A CA 1
ATOM 957 C C . ILE A 1 123 ? 6.531 -1.44 -9.195 1 98.75 123 ILE A C 1
ATOM 959 O O . ILE A 1 123 ? 7.492 -1.015 -9.844 1 98.75 123 ILE A O 1
ATOM 963 N N . GLU A 1 124 ? 5.539 -0.705 -8.836 1 98.62 124 GLU A N 1
ATOM 964 C CA . GLU A 1 124 ? 5.531 0.748 -8.977 1 98.62 124 GLU A CA 1
ATOM 965 C C . GLU A 1 124 ? 5.734 1.437 -7.629 1 98.62 124 GLU A C 1
ATOM 967 O O . GLU A 1 124 ? 5.133 1.044 -6.629 1 98.62 124 GLU A O 1
ATOM 972 N N . TYR A 1 125 ? 6.547 2.439 -7.621 1 98.69 125 TYR A N 1
ATOM 973 C CA . TYR A 1 125 ? 6.785 3.244 -6.43 1 98.69 125 TYR A CA 1
ATOM 974 C C . TYR A 1 125 ? 6.066 4.586 -6.523 1 98.69 125 TYR A C 1
ATOM 976 O O . TYR A 1 125 ? 6.355 5.387 -7.414 1 98.69 125 TYR A O 1
ATOM 984 N N . ASN A 1 126 ? 5.133 4.785 -5.602 1 98.62 126 ASN A N 1
ATOM 985 C CA . ASN A 1 126 ? 4.324 5.996 -5.52 1 98.62 126 ASN A CA 1
ATOM 986 C C . ASN A 1 126 ? 4.918 7.004 -4.539 1 98.62 126 ASN A C 1
ATOM 988 O O . ASN A 1 126 ? 4.734 6.879 -3.326 1 98.62 126 ASN A O 1
ATOM 992 N N . PRO A 1 127 ? 5.574 8.07 -5.008 1 97.69 127 PRO A N 1
ATOM 993 C CA . PRO A 1 127 ? 6.367 8.938 -4.133 1 97.69 127 PRO A CA 1
ATOM 994 C C . PRO A 1 127 ? 5.516 9.938 -3.363 1 97.69 127 PRO A C 1
ATOM 996 O O . PRO A 1 127 ? 4.422 10.297 -3.811 1 97.69 127 PRO A O 1
ATOM 999 N N . MET B 1 1 ? -3.873 45.375 13.617 1 39.25 1 MET B N 1
ATOM 1000 C CA . MET B 1 1 ? -4.273 44.031 13.977 1 39.25 1 MET B CA 1
ATOM 1001 C C . MET B 1 1 ? -3.217 43 13.555 1 39.25 1 MET B C 1
ATOM 1003 O O . MET B 1 1 ? -2.744 43.031 12.414 1 39.25 1 MET B O 1
ATOM 1007 N N . ALA B 1 2 ? -2.338 42.594 14.258 1 47.28 2 ALA B N 1
ATOM 1008 C CA . ALA B 1 2 ? -1.153 41.844 13.828 1 47.28 2 ALA B CA 1
ATOM 1009 C C . ALA B 1 2 ? -1.526 40.719 12.859 1 47.28 2 ALA B C 1
ATOM 1011 O O . ALA B 1 2 ? -2.422 39.938 13.141 1 47.28 2 ALA B O 1
ATOM 1012 N N . GLN B 1 3 ? -1.46 40.844 11.656 1 51.78 3 GLN B N 1
ATOM 1013 C CA . GLN B 1 3 ? -1.898 39.969 10.562 1 51.78 3 GLN B CA 1
ATOM 1014 C C . GLN B 1 3 ? -1.442 38.531 10.789 1 51.78 3 GLN B C 1
ATOM 1016 O O . GLN B 1 3 ? -0.255 38.281 11 1 51.78 3 GLN B O 1
ATOM 1021 N N . SER B 1 4 ? -2.367 37.719 11.367 1 74.38 4 SER B N 1
ATOM 1022 C CA . SER B 1 4 ? -2.055 36.344 11.734 1 74.38 4 SER B CA 1
ATOM 1023 C C . SER B 1 4 ? -1.238 35.625 10.648 1 74.38 4 SER B C 1
ATOM 1025 O O . SER B 1 4 ? -1.545 35.75 9.461 1 74.38 4 SER B O 1
ATOM 1027 N N . VAL B 1 5 ? 0.081 35.5 10.727 1 86.5 5 VAL B N 1
ATOM 1028 C CA . VAL B 1 5 ? 1.012 34.781 9.875 1 86.5 5 VAL B CA 1
ATOM 1029 C C . VAL B 1 5 ? 0.355 33.5 9.367 1 86.5 5 VAL B C 1
ATOM 1031 O O . VAL B 1 5 ? -0.12 32.688 10.164 1 86.5 5 VAL B O 1
ATOM 1034 N N . PRO B 1 6 ? 0.095 33.5 8.047 1 93.19 6 PRO B N 1
ATOM 1035 C CA . PRO B 1 6 ? -0.49 32.281 7.523 1 93.19 6 PRO B CA 1
ATOM 1036 C C . PRO B 1 6 ? 0.346 31.047 7.855 1 93.19 6 PRO B C 1
ATOM 1038 O O . PRO B 1 6 ? 1.571 31.141 7.961 1 93.19 6 PRO B O 1
ATOM 1041 N N . PRO B 1 7 ? -0.301 29.891 8.102 1 96.25 7 PRO B N 1
ATOM 1042 C CA . PRO B 1 7 ? 0.469 28.656 8.297 1 96.25 7 PRO B CA 1
ATOM 1043 C C . PRO B 1 7 ? 1.337 28.297 7.09 1 96.25 7 PRO B C 1
ATOM 1045 O O . PRO B 1 7 ? 0.927 28.516 5.949 1 96.25 7 PRO B O 1
ATOM 1048 N N . GLY B 1 8 ? 2.527 27.75 7.309 1 96.88 8 GLY B N 1
ATOM 1049 C CA . GLY B 1 8 ? 3.428 27.344 6.242 1 96.88 8 GLY B CA 1
ATOM 1050 C C . GLY B 1 8 ? 3.049 26.016 5.621 1 96.88 8 GLY B C 1
ATOM 1051 O O . GLY B 1 8 ? 1.948 25.5 5.848 1 96.88 8 GLY B O 1
ATOM 1052 N N . ASP B 1 9 ? 3.908 25.469 4.836 1 97.75 9 ASP B N 1
ATOM 1053 C CA . ASP B 1 9 ? 3.613 24.266 4.055 1 97.75 9 ASP B CA 1
ATOM 1054 C C . ASP B 1 9 ? 3.857 23.016 4.879 1 97.75 9 ASP B C 1
ATOM 1056 O O . ASP B 1 9 ? 4.656 23.016 5.816 1 97.75 9 ASP B O 1
ATOM 1060 N N . ILE B 1 10 ? 3.141 22.016 4.5 1 98.62 10 ILE B N 1
ATOM 1061 C CA . ILE B 1 10 ? 3.467 20.656 4.934 1 98.62 10 ILE B CA 1
ATOM 1062 C C . ILE B 1 10 ? 3.891 19.828 3.73 1 98.62 10 ILE B C 1
ATOM 1064 O O . ILE B 1 10 ? 3.637 20.188 2.584 1 98.62 10 ILE B O 1
ATOM 1068 N N . GLN B 1 11 ? 4.574 18.734 4.027 1 98.69 11 GLN B N 1
ATOM 1069 C CA . GLN B 1 11 ? 4.852 17.703 3.039 1 98.69 11 GLN B CA 1
ATOM 1070 C C . GLN B 1 11 ? 4.195 16.391 3.424 1 98.69 11 GLN B C 1
ATOM 1072 O O . GLN B 1 11 ? 4.051 16.078 4.609 1 98.69 11 GLN B O 1
ATOM 1077 N N . THR B 1 12 ? 3.725 15.734 2.422 1 98.88 12 THR B N 1
ATOM 1078 C CA . THR B 1 12 ? 3.207 14.391 2.662 1 98.88 12 THR B CA 1
ATOM 1079 C C . THR B 1 12 ? 3.961 13.359 1.821 1 98.88 12 THR B C 1
ATOM 1081 O O . THR B 1 12 ? 4.402 13.664 0.711 1 98.88 12 THR B O 1
ATOM 1084 N N . GLN B 1 13 ? 4.09 12.156 2.389 1 98.69 13 GLN B N 1
ATOM 1085 C CA . GLN B 1 13 ? 4.594 10.977 1.689 1 98.69 13 GLN B CA 1
ATOM 1086 C C . GLN B 1 13 ? 3.629 9.805 1.825 1 98.69 13 GLN B C 1
ATOM 1088 O O . GLN B 1 13 ? 3.508 9.219 2.902 1 98.69 13 GLN B O 1
ATOM 1093 N N . PRO B 1 14 ? 2.959 9.5 0.774 1 98.56 14 PRO B N 1
ATOM 1094 C CA . PRO B 1 14 ? 3.123 9.945 -0.611 1 98.56 14 PRO B CA 1
ATOM 1095 C C . PRO B 1 14 ? 2.662 11.383 -0.827 1 98.56 14 PRO B C 1
ATOM 1097 O O . PRO B 1 14 ? 1.955 11.945 0.016 1 98.56 14 PRO B O 1
ATOM 1100 N N . GLY B 1 15 ? 3.055 11.961 -1.962 1 98.44 15 GLY B N 1
ATOM 1101 C CA . GLY B 1 15 ? 2.875 13.383 -2.174 1 98.44 15 GLY B CA 1
ATOM 1102 C C . GLY B 1 15 ? 1.537 13.734 -2.797 1 98.44 15 GLY B C 1
ATOM 1103 O O . GLY B 1 15 ? 1 14.82 -2.561 1 98.44 15 GLY B O 1
ATOM 1104 N N . THR B 1 16 ? 0.917 12.781 -3.604 1 98.44 16 THR B N 1
ATOM 1105 C CA . THR B 1 16 ? -0.204 13.219 -4.43 1 98.44 16 THR B CA 1
ATOM 1106 C C . THR B 1 16 ? -1.425 12.328 -4.188 1 98.44 16 THR B C 1
ATOM 1108 O O . THR B 1 16 ? -2.562 12.789 -4.32 1 98.44 16 THR B O 1
ATOM 1111 N N . LYS B 1 17 ? -1.211 11.078 -3.873 1 98.69 17 LYS B N 1
ATOM 1112 C CA . LYS B 1 17 ? -2.299 10.125 -3.662 1 98.69 17 LYS B CA 1
ATOM 1113 C C . LYS B 1 17 ? -1.831 8.93 -2.834 1 98.69 17 LYS B C 1
ATOM 1115 O O . LYS B 1 17 ? -0.629 8.727 -2.658 1 98.69 17 LYS B O 1
ATOM 1120 N N . ILE B 1 18 ? -2.758 8.242 -2.346 1 98.75 18 ILE B N 1
ATOM 1121 C CA . ILE B 1 18 ? -2.516 6.969 -1.671 1 98.75 18 ILE B CA 1
ATOM 1122 C C . ILE B 1 18 ? -3.07 5.82 -2.514 1 98.75 18 ILE B C 1
ATOM 1124 O O . ILE B 1 18 ? -4.176 5.918 -3.053 1 98.75 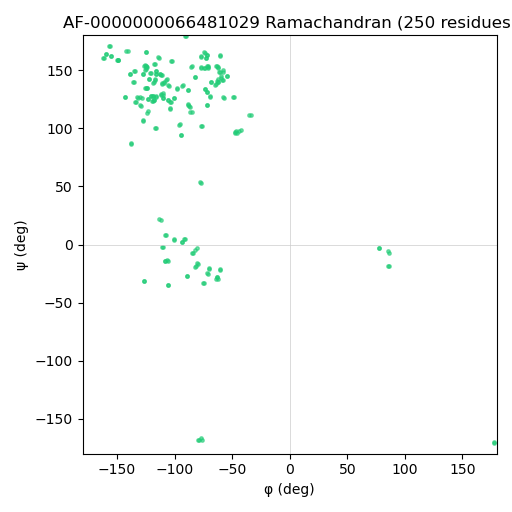18 ILE B O 1
ATOM 1128 N N . VAL B 1 19 ? -2.344 4.734 -2.605 1 98.81 19 VAL B N 1
ATOM 1129 C CA . VAL B 1 19 ? -2.805 3.621 -3.43 1 98.81 19 VAL B CA 1
ATOM 1130 C C . VAL B 1 19 ? -2.994 2.379 -2.564 1 98.81 19 VAL B C 1
ATOM 1132 O O . VAL B 1 19 ? -2.062 1.938 -1.886 1 98.81 19 VAL B O 1
ATOM 1135 N N . PHE B 1 20 ? -4.164 1.765 -2.535 1 98.75 20 PHE B N 1
ATOM 1136 C CA . PHE B 1 20 ? -4.43 0.475 -1.91 1 98.75 20 PHE B CA 1
ATOM 1137 C C . PHE B 1 20 ? -4.469 -0.636 -2.953 1 98.75 20 PHE B C 1
ATOM 1139 O O . PHE B 1 20 ? -5.223 -0.558 -3.926 1 98.75 20 PHE B O 1
ATOM 1146 N N . ASN B 1 21 ? -3.689 -1.671 -2.752 1 98.75 21 ASN B N 1
ATOM 1147 C CA . ASN B 1 21 ? -3.691 -2.832 -3.635 1 98.75 21 ASN B CA 1
ATOM 1148 C C . ASN B 1 21 ? -4.82 -3.799 -3.285 1 98.75 21 ASN B C 1
ATOM 1150 O O . ASN B 1 21 ? -5.137 -3.988 -2.109 1 98.75 21 ASN B O 1
ATOM 1154 N N . ALA B 1 22 ? -5.355 -4.387 -4.301 1 98.62 22 ALA B N 1
ATOM 1155 C CA . ALA B 1 22 ? -6.191 -5.559 -4.039 1 98.62 22 ALA B CA 1
ATOM 1156 C C . ALA B 1 22 ? -5.387 -6.664 -3.359 1 98.62 22 ALA B C 1
ATOM 1158 O O . ALA B 1 22 ? -4.156 -6.68 -3.439 1 98.62 22 ALA B O 1
ATOM 1159 N N . PRO B 1 23 ? -6.035 -7.691 -2.707 1 98.44 23 PRO B N 1
ATOM 1160 C CA . PRO B 1 23 ? -7.492 -7.84 -2.613 1 98.44 23 PRO B CA 1
ATOM 1161 C C . PRO B 1 23 ? -8.117 -6.898 -1.582 1 98.44 23 PRO B C 1
ATOM 1163 O O . PRO B 1 23 ? -7.402 -6.34 -0.742 1 98.44 23 PRO B O 1
ATOM 1166 N N . TYR B 1 24 ? -9.492 -6.691 -1.695 1 98.44 24 TYR B N 1
ATOM 1167 C CA . TYR B 1 24 ? -10.188 -5.758 -0.816 1 98.44 24 TYR B CA 1
ATOM 1168 C C . TYR B 1 24 ? -11.148 -6.488 0.113 1 98.44 24 TYR B C 1
ATOM 1170 O O . TYR B 1 24 ? -12.133 -5.91 0.582 1 98.44 24 TYR B O 1
ATOM 1178 N N . ASP B 1 25 ? -10.898 -7.758 0.306 1 97.38 25 ASP B N 1
ATOM 1179 C CA . ASP B 1 25 ? -11.797 -8.586 1.104 1 97.38 25 ASP B CA 1
ATOM 1180 C C . ASP B 1 25 ? -11.336 -8.648 2.561 1 97.38 25 ASP B C 1
ATOM 1182 O O . ASP B 1 25 ? -11.914 -9.375 3.367 1 97.38 25 ASP B O 1
ATOM 1186 N N . ASP B 1 26 ? -10.242 -7.91 2.885 1 97.25 26 ASP B N 1
ATOM 1187 C CA . ASP B 1 26 ? -9.758 -7.738 4.25 1 97.25 26 ASP B CA 1
ATOM 1188 C C . ASP B 1 26 ? -9.242 -6.316 4.477 1 97.25 26 ASP B C 1
ATOM 1190 O O . ASP B 1 26 ? -9 -5.582 3.52 1 97.25 26 ASP B O 1
ATOM 1194 N N . LYS B 1 27 ? -9.062 -6.035 5.754 1 97.88 27 LYS B N 1
ATOM 1195 C CA . LYS B 1 27 ? -8.578 -4.711 6.121 1 97.88 27 LYS B CA 1
ATOM 1196 C C . LYS B 1 27 ? -7.105 -4.543 5.746 1 97.88 27 LYS B C 1
ATOM 1198 O O . LYS B 1 27 ? -6.297 -5.445 5.969 1 97.88 27 LYS B O 1
ATOM 1203 N N . HIS B 1 28 ? -6.805 -3.449 5.09 1 97.81 28 HIS B N 1
ATOM 1204 C CA . HIS B 1 28 ? -5.43 -3.033 4.84 1 97.81 28 HIS B CA 1
ATOM 1205 C C . HIS B 1 28 ? -5.047 -1.841 5.711 1 97.81 28 HIS B C 1
ATOM 1207 O O . HIS B 1 28 ? -5.875 -0.966 5.973 1 97.81 28 HIS B O 1
ATOM 1213 N N . THR B 1 29 ? -3.816 -1.804 6.195 1 97.75 29 THR B N 1
ATOM 1214 C CA . THR B 1 29 ? -3.264 -0.638 6.875 1 97.75 29 THR B CA 1
ATOM 1215 C C . THR B 1 29 ? -1.9 -0.27 6.293 1 97.75 29 THR B C 1
ATOM 1217 O O . THR B 1 29 ? -0.992 -1.103 6.254 1 97.75 29 THR B O 1
ATOM 1220 N N . TYR B 1 30 ? -1.815 0.9 5.793 1 97.19 30 TYR B N 1
ATOM 1221 C CA . TYR B 1 30 ? -0.554 1.428 5.285 1 97.19 30 TYR B CA 1
ATOM 1222 C C . TYR B 1 30 ? -0.121 2.66 6.074 1 97.19 30 TYR B C 1
ATOM 1224 O O . TYR B 1 30 ? -0.952 3.338 6.68 1 97.19 30 TYR B O 1
ATOM 1232 N N . HIS B 1 31 ? 1.187 2.904 6.055 1 97.75 31 HIS B N 1
ATOM 1233 C CA . HIS B 1 31 ? 1.705 4.031 6.816 1 97.75 31 HIS B CA 1
ATOM 1234 C C . HIS B 1 31 ? 2.234 5.125 5.895 1 97.75 31 HIS B C 1
ATOM 1236 O O . HIS B 1 31 ? 3.029 4.852 4.992 1 97.75 31 HIS B O 1
ATOM 1242 N N . ILE B 1 32 ? 1.765 6.344 6.152 1 97.94 32 ILE B N 1
ATOM 1243 C CA . ILE B 1 32 ? 2.213 7.504 5.387 1 97.94 32 ILE B CA 1
ATOM 1244 C C . ILE B 1 32 ? 2.756 8.57 6.332 1 97.94 32 ILE B C 1
ATOM 1246 O O . ILE B 1 32 ? 2.506 8.523 7.539 1 97.94 32 ILE B O 1
ATOM 1250 N N . LYS B 1 33 ? 3.453 9.539 5.773 1 98.69 33 LYS B N 1
ATOM 1251 C CA . LYS B 1 33 ? 4.113 10.547 6.605 1 98.69 33 LYS B CA 1
ATOM 1252 C C . LYS B 1 33 ? 3.574 11.945 6.312 1 98.69 33 LYS B C 1
ATOM 1254 O O . LYS B 1 33 ? 3.365 12.305 5.152 1 98.69 33 LYS B O 1
ATOM 1259 N N . VAL B 1 34 ? 3.4 12.68 7.32 1 98.88 34 VAL B N 1
ATOM 1260 C CA . VAL B 1 34 ? 3.139 14.117 7.238 1 98.88 34 VAL B CA 1
ATOM 1261 C C . VAL B 1 34 ? 4.254 14.891 7.941 1 98.88 34 VAL B C 1
ATOM 1263 O O . VAL B 1 34 ? 4.574 14.609 9.102 1 98.88 34 VAL B O 1
ATOM 1266 N N . ILE B 1 35 ? 4.801 15.836 7.227 1 98.81 35 ILE B N 1
ATOM 1267 C CA . ILE B 1 35 ? 5.945 16.594 7.727 1 98.81 35 ILE B CA 1
ATOM 1268 C C . ILE B 1 35 ? 5.602 18.078 7.785 1 98.81 35 ILE B C 1
ATOM 1270 O O . ILE B 1 35 ? 5.129 18.641 6.801 1 98.81 35 ILE B O 1
ATOM 1274 N N . ASN B 1 36 ? 5.809 18.734 8.938 1 98.88 36 ASN B N 1
ATOM 1275 C CA . ASN B 1 36 ? 5.738 20.188 9.023 1 98.88 36 ASN B CA 1
ATOM 1276 C C . ASN B 1 36 ? 6.988 20.844 8.453 1 98.88 36 ASN B C 1
ATOM 1278 O O . ASN B 1 36 ? 8.016 20.938 9.133 1 98.88 36 ASN B O 1
ATOM 1282 N N . SER B 1 37 ? 6.844 21.344 7.238 1 98.25 37 SER B N 1
ATOM 1283 C CA . SER B 1 37 ? 8.008 21.938 6.586 1 98.25 37 SER B CA 1
ATOM 1284 C C . SER B 1 37 ? 8.102 23.438 6.875 1 98.25 37 SER B C 1
ATOM 1286 O O . SER B 1 37 ? 8.93 24.141 6.293 1 98.25 37 SER B O 1
ATOM 1288 N N . SER B 1 38 ? 7.242 23.969 7.691 1 96.88 38 SER B N 1
ATOM 1289 C CA . SER B 1 38 ? 7.191 25.391 8 1 96.88 38 SER B CA 1
ATOM 1290 C C . SER B 1 38 ? 8.07 25.734 9.195 1 96.88 38 SER B C 1
ATOM 1292 O O . SER B 1 38 ? 8.719 24.844 9.766 1 96.88 38 SER B O 1
ATOM 1294 N N . ALA B 1 39 ? 8.133 27.031 9.594 1 96.31 39 ALA B N 1
ATOM 1295 C CA . ALA B 1 39 ? 8.969 27.531 10.688 1 96.31 39 ALA B CA 1
ATOM 1296 C C . ALA B 1 39 ? 8.141 27.719 11.953 1 96.31 39 ALA B C 1
ATOM 1298 O O . ALA B 1 39 ? 8.656 28.203 12.969 1 96.31 39 ALA B O 1
ATOM 1299 N N . ARG B 1 40 ? 6.844 27.328 11.883 1 96.31 40 ARG B N 1
ATOM 1300 C CA . ARG B 1 40 ? 5.957 27.5 13.031 1 96.31 40 ARG B CA 1
ATOM 1301 C C . ARG B 1 40 ? 5.328 26.172 13.445 1 96.31 40 ARG B C 1
ATOM 1303 O O . ARG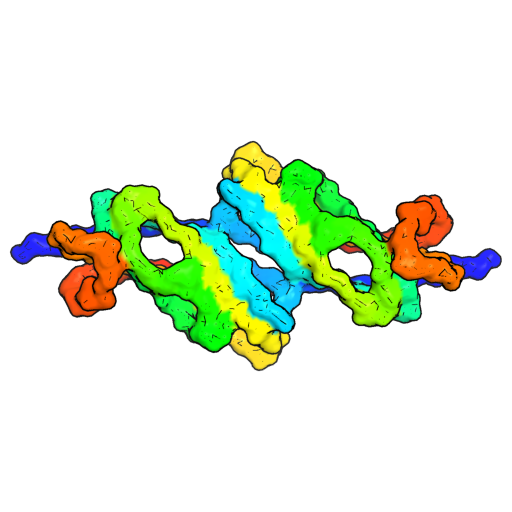 B 1 40 ? 5.148 25.281 12.609 1 96.31 40 ARG B O 1
ATOM 1310 N N . ARG B 1 41 ? 4.996 26.109 14.719 1 97.38 41 ARG B N 1
ATOM 1311 C CA . ARG B 1 41 ? 4.246 24.938 15.188 1 97.38 41 ARG B CA 1
ATOM 1312 C C . ARG B 1 41 ? 2.838 24.938 14.602 1 97.38 41 ARG B C 1
ATOM 1314 O O . ARG B 1 41 ? 2.178 25.969 14.539 1 97.38 41 ARG B O 1
ATOM 1321 N N . ILE B 1 42 ? 2.43 23.703 14.227 1 98.19 42 ILE B N 1
ATOM 1322 C CA . ILE B 1 42 ? 1.099 23.609 13.633 1 98.19 42 ILE B CA 1
ATOM 1323 C C . ILE B 1 42 ? 0.284 22.547 14.359 1 98.19 42 ILE B C 1
ATOM 1325 O O . ILE B 1 42 ? 0.844 21.594 14.891 1 98.19 42 ILE B O 1
ATOM 1329 N N . GLY B 1 43 ? -1.019 22.781 14.453 1 97.94 43 GLY B N 1
ATOM 1330 C CA . GLY B 1 43 ? -1.983 21.719 14.695 1 97.94 43 GLY B CA 1
ATOM 1331 C C . GLY B 1 43 ? -2.57 21.141 13.414 1 97.94 43 GLY B C 1
ATOM 1332 O O . GLY B 1 43 ? -2.857 21.875 12.469 1 97.94 43 GLY B O 1
ATOM 1333 N N . TYR B 1 44 ? -2.686 19.828 13.367 1 98.69 44 TYR B N 1
ATOM 1334 C CA . TYR B 1 44 ? -3.27 19.203 12.188 1 98.69 44 TYR B CA 1
ATOM 1335 C C . TYR B 1 44 ? -4.438 18.297 12.562 1 98.69 44 TYR B C 1
ATOM 1337 O O . TYR B 1 44 ? -4.504 17.797 13.688 1 98.69 44 TYR B O 1
ATOM 1345 N N . GLY B 1 45 ? -5.375 18.172 11.688 1 98.56 45 GLY B N 1
ATOM 1346 C CA . GLY B 1 45 ? -6.469 17.203 11.727 1 98.56 45 GLY B CA 1
ATOM 1347 C C . GLY B 1 45 ? -6.703 16.516 10.398 1 98.56 45 GLY B C 1
ATOM 1348 O O . GLY B 1 45 ? -6.449 17.094 9.336 1 98.56 45 GLY B O 1
ATOM 1349 N N . ILE B 1 46 ? -7.18 15.242 10.461 1 98.69 46 ILE B N 1
ATOM 1350 C CA . ILE B 1 46 ? -7.453 14.461 9.258 1 98.69 46 ILE B CA 1
ATOM 1351 C C . ILE B 1 46 ? -8.961 14.281 9.094 1 98.69 46 ILE B C 1
ATOM 1353 O O . ILE B 1 46 ? -9.656 13.93 10.047 1 98.69 46 ILE B O 1
ATOM 1357 N N . LYS B 1 47 ? -9.398 14.602 7.918 1 98 47 LYS B N 1
ATOM 1358 C CA . LYS B 1 47 ? -10.766 14.289 7.516 1 98 47 LYS B CA 1
ATOM 1359 C C . LYS B 1 47 ? -10.789 13.203 6.445 1 98 47 LYS B C 1
ATOM 1361 O O . LYS B 1 47 ? -9.875 13.117 5.621 1 98 47 LYS B O 1
ATOM 1366 N N . THR B 1 48 ? -11.781 12.383 6.488 1 97.81 48 THR B N 1
ATOM 1367 C CA . THR B 1 48 ? -11.977 11.359 5.461 1 97.81 48 THR B CA 1
ATOM 1368 C C . THR B 1 48 ? -13.344 11.516 4.797 1 97.81 48 THR B C 1
ATOM 1370 O O . THR B 1 48 ? -14.32 11.859 5.461 1 97.81 48 THR B O 1
ATOM 1373 N N . THR B 1 49 ? -13.383 11.273 3.48 1 98.31 49 THR B N 1
ATOM 1374 C CA . THR B 1 49 ? -14.641 11.375 2.75 1 98.31 49 THR B CA 1
ATOM 1375 C C . THR B 1 49 ? -15.484 10.117 2.941 1 98.31 49 THR B C 1
ATOM 1377 O O . THR B 1 49 ? -16.672 10.109 2.625 1 98.31 49 THR B O 1
ATOM 1380 N N . ASN B 1 50 ? -14.938 9.078 3.4 1 97.94 50 ASN B N 1
ATOM 1381 C CA . ASN B 1 50 ? -15.625 7.809 3.619 1 97.94 50 ASN B CA 1
ATOM 1382 C C . ASN B 1 50 ? -15.211 7.164 4.938 1 97.94 50 ASN B C 1
ATOM 1384 O O . ASN B 1 50 ? -14.336 6.297 4.961 1 97.94 50 ASN B O 1
ATOM 1388 N N . MET B 1 51 ? -15.859 7.508 6.031 1 96.31 51 MET B N 1
ATOM 1389 C CA . MET B 1 51 ? -15.492 7.098 7.379 1 96.31 51 MET B CA 1
ATOM 1390 C C . MET B 1 51 ? -15.75 5.609 7.59 1 96.31 51 MET B C 1
ATOM 1392 O O . MET B 1 51 ? -15.242 5.012 8.539 1 96.31 51 MET B O 1
ATOM 1396 N N . LYS B 1 52 ? -16.625 5.062 6.734 1 96.69 52 LYS B N 1
ATOM 1397 C CA . LYS B 1 52 ? -16.938 3.643 6.855 1 96.69 52 LYS B CA 1
ATOM 1398 C C . LYS B 1 52 ? -15.789 2.781 6.332 1 96.69 52 LYS B C 1
ATOM 1400 O O . LYS B 1 52 ? -15.523 1.7 6.863 1 96.69 52 LYS B O 1
ATOM 1405 N N . ARG B 1 53 ? -15.07 3.234 5.332 1 98.06 53 ARG B N 1
ATOM 1406 C CA . ARG B 1 53 ? -14.078 2.424 4.637 1 98.06 53 ARG B CA 1
ATOM 1407 C C . ARG B 1 53 ? -12.664 2.842 5.023 1 98.06 53 ARG B C 1
ATOM 1409 O O . ARG B 1 53 ? -11.773 1.999 5.141 1 98.06 53 ARG B O 1
ATOM 1416 N N . VAL B 1 54 ? -12.484 4.137 5.25 1 98.5 54 VAL B N 1
ATOM 1417 C CA . VAL B 1 54 ? -11.133 4.676 5.387 1 98.5 54 VAL B CA 1
ATOM 1418 C C . VAL B 1 54 ? -10.938 5.223 6.797 1 98.5 54 VAL B C 1
ATOM 1420 O O . VAL B 1 54 ? -11.719 6.059 7.258 1 98.5 54 VAL B O 1
ATOM 1423 N N . GLY B 1 55 ? -9.891 4.781 7.453 1 98.38 55 GLY B N 1
ATOM 1424 C CA . GLY B 1 55 ? -9.523 5.258 8.781 1 98.38 55 GLY B CA 1
ATOM 1425 C C . GLY B 1 55 ? -8.102 5.785 8.852 1 98.38 55 GLY B C 1
ATOM 1426 O O . GLY B 1 55 ? -7.246 5.391 8.055 1 98.38 55 GLY B O 1
ATOM 1427 N N . VAL B 1 56 ? -7.906 6.676 9.773 1 98.75 56 VAL B N 1
ATOM 1428 C CA . VAL B 1 56 ? -6.57 7.242 9.961 1 98.75 56 VAL B CA 1
ATOM 1429 C C . VAL B 1 56 ? -6.246 7.309 11.453 1 98.75 56 VAL B C 1
ATOM 1431 O O . VAL B 1 56 ? -7.094 7.691 12.266 1 98.75 56 VAL B O 1
ATOM 1434 N N . ASP B 1 57 ? -5.012 6.992 11.805 1 98.62 57 ASP B N 1
ATOM 1435 C CA . ASP B 1 57 ? -4.551 7.023 13.188 1 98.62 57 ASP B CA 1
ATOM 1436 C C . ASP B 1 57 ? -3.107 7.516 13.273 1 98.62 57 ASP B C 1
ATOM 1438 O O . ASP B 1 57 ? -2.201 6.898 12.711 1 98.62 57 ASP B O 1
ATOM 1442 N N . PRO B 1 58 ? -2.764 8.586 14.117 1 98.62 58 PRO B N 1
ATOM 1443 C CA . PRO B 1 58 ? -3.711 9.438 14.836 1 98.62 58 PRO B CA 1
ATOM 1444 C C . PRO B 1 58 ? -4.488 10.375 13.914 1 98.62 58 PRO B C 1
ATOM 1446 O O . PRO B 1 58 ? -3.969 10.797 12.883 1 98.62 58 PRO B O 1
ATOM 1449 N N . PRO B 1 59 ? -5.695 10.789 14.242 1 98.31 59 PRO B N 1
ATOM 1450 C CA . PRO B 1 59 ? -6.52 11.648 13.391 1 98.31 59 PRO B CA 1
ATOM 1451 C C . PRO B 1 59 ? -6.152 13.125 13.508 1 98.31 59 PRO B C 1
ATOM 1453 O O . PRO B 1 59 ? -6.594 13.945 12.703 1 98.31 59 PRO B O 1
ATOM 1456 N N . CYS B 1 60 ? -5.457 13.438 14.602 1 98.69 60 CYS B N 1
ATOM 1457 C CA . CYS B 1 60 ? -5.039 14.82 14.836 1 98.69 60 CYS B CA 1
ATOM 1458 C C . CYS B 1 60 ? -3.814 14.875 15.742 1 98.69 60 CYS B C 1
ATOM 1460 O O . CYS B 1 60 ? -3.438 13.867 16.344 1 98.69 60 CYS B O 1
ATOM 1462 N N . GLY B 1 61 ? -3.145 16.047 15.703 1 98.62 61 GLY B N 1
ATOM 1463 C CA . GLY B 1 61 ? -1.974 16.219 16.547 1 98.62 61 GLY B CA 1
ATOM 1464 C C . GLY B 1 61 ? -1.297 17.562 16.359 1 98.62 61 GLY B C 1
ATOM 1465 O O . GLY B 1 61 ? -1.915 18.516 15.875 1 98.62 61 GLY B O 1
ATOM 1466 N N . VAL B 1 62 ? -0.138 17.688 16.953 1 98.69 62 VAL B N 1
ATOM 1467 C CA . VAL B 1 62 ? 0.679 18.891 16.875 1 98.69 62 VAL B CA 1
ATOM 1468 C C . VAL B 1 62 ? 2.07 18.531 16.359 1 98.69 62 VAL B C 1
ATOM 1470 O O . VAL B 1 62 ? 2.66 17.531 16.766 1 98.69 62 VAL B O 1
ATOM 1473 N N . LEU B 1 63 ? 2.553 19.312 15.445 1 98.62 63 LEU B N 1
ATOM 1474 C CA . LEU B 1 63 ? 3.895 19.125 14.906 1 98.62 63 LEU B CA 1
ATOM 1475 C C . LEU B 1 63 ? 4.734 20.391 15.078 1 98.62 63 LEU B C 1
ATOM 1477 O O . LEU B 1 63 ? 4.316 21.484 14.672 1 98.62 63 LEU B O 1
ATOM 1481 N N . ASP B 1 64 ? 5.867 20.234 15.695 1 98.44 64 ASP B N 1
ATOM 1482 C CA . ASP B 1 64 ? 6.859 21.312 15.711 1 98.44 64 ASP B CA 1
ATOM 1483 C C . ASP B 1 64 ? 7.516 21.469 14.336 1 98.44 64 ASP B C 1
ATOM 1485 O O . ASP B 1 64 ? 7.336 20.625 13.453 1 98.44 64 ASP B O 1
ATOM 1489 N N . PRO B 1 65 ? 8.188 22.672 14.148 1 97.94 65 PRO B N 1
ATOM 1490 C CA . PRO B 1 65 ? 8.914 22.828 12.891 1 97.94 65 PRO B CA 1
ATOM 1491 C C . PRO B 1 65 ? 9.805 21.641 12.562 1 97.94 65 PRO B C 1
ATOM 1493 O O . PRO B 1 65 ? 10.539 21.156 13.43 1 97.94 65 PRO B O 1
ATOM 1496 N N . LYS B 1 66 ? 9.672 21.047 11.336 1 98.06 66 LYS B N 1
ATOM 1497 C CA . LYS B 1 66 ? 10.484 19.969 10.781 1 98.06 66 LYS B CA 1
ATOM 1498 C C . LYS B 1 66 ? 10.094 18.609 11.375 1 98.06 66 LYS B C 1
ATOM 1500 O O . LYS B 1 66 ? 10.648 17.578 11 1 98.06 66 LYS B O 1
ATOM 1505 N N . GLU B 1 67 ? 9.156 18.625 12.312 1 98.69 67 GLU B N 1
ATOM 1506 C CA . GLU B 1 67 ? 8.695 17.375 12.891 1 98.69 67 GLU B CA 1
ATOM 1507 C C . GLU B 1 67 ? 7.746 16.641 11.938 1 98.69 67 GLU B C 1
ATOM 1509 O O . GLU B 1 67 ? 7.094 17.266 11.102 1 98.69 67 GLU B O 1
ATOM 1514 N N . ALA B 1 68 ? 7.711 15.289 12.047 1 98.81 68 ALA B N 1
ATOM 1515 C CA . ALA B 1 68 ? 6.848 14.453 11.219 1 98.81 68 ALA B CA 1
ATOM 1516 C C . ALA B 1 68 ? 5.98 13.539 12.086 1 98.81 68 ALA B C 1
ATOM 1518 O O . ALA B 1 68 ? 6.312 13.273 13.242 1 98.81 68 ALA B O 1
ATOM 1519 N N . VAL B 1 69 ? 4.938 13.195 11.57 1 98.69 69 VAL B N 1
ATOM 1520 C CA . VAL B 1 69 ? 4.109 12.148 12.164 1 98.69 69 VAL B CA 1
ATOM 1521 C C . VAL B 1 69 ? 3.871 11.039 11.133 1 98.69 69 VAL B C 1
ATOM 1523 O O . VAL B 1 69 ? 3.67 11.312 9.953 1 98.69 69 VAL B O 1
ATOM 1526 N N . LEU B 1 70 ? 4.016 9.773 11.562 1 98.44 70 LEU B N 1
ATOM 1527 C CA . LEU B 1 70 ? 3.615 8.609 10.781 1 98.44 70 LEU B CA 1
ATOM 1528 C C . LEU B 1 70 ? 2.148 8.273 11.031 1 98.44 70 LEU B C 1
ATOM 1530 O O . LEU B 1 70 ? 1.762 7.969 12.164 1 98.44 70 LEU B O 1
ATOM 1534 N N . LEU B 1 71 ? 1.371 8.328 9.984 1 98.62 71 LEU B N 1
ATOM 1535 C CA . LEU B 1 71 ? -0.048 8 10.07 1 98.62 71 LEU B CA 1
ATOM 1536 C C . LEU B 1 71 ? -0.302 6.566 9.609 1 98.62 71 LEU B C 1
ATOM 1538 O O . LEU B 1 71 ? 0.27 6.121 8.609 1 98.62 71 LEU B O 1
ATOM 1542 N N . ALA B 1 72 ? -1.092 5.836 10.375 1 98.56 72 ALA B N 1
ATOM 1543 C CA . ALA B 1 72 ? -1.686 4.598 9.875 1 98.56 72 ALA B CA 1
ATOM 1544 C C . ALA B 1 72 ? -2.979 4.883 9.117 1 98.56 72 ALA B C 1
ATOM 1546 O O . ALA B 1 72 ? -3.947 5.383 9.688 1 98.56 72 ALA B O 1
ATOM 1547 N N . VAL B 1 73 ? -2.98 4.633 7.832 1 98.56 73 VAL B N 1
ATOM 1548 C CA . VAL B 1 73 ? -4.176 4.746 7.004 1 98.56 73 VAL B CA 1
ATOM 1549 C C . VAL B 1 73 ? -4.723 3.357 6.691 1 98.56 73 VAL B C 1
ATOM 1551 O O . VAL B 1 73 ? -4.027 2.523 6.109 1 98.56 73 VAL B O 1
ATOM 1554 N N . SER B 1 74 ? -5.945 3.176 7.059 1 98.69 74 SER B N 1
ATOM 1555 C CA . SER B 1 74 ? -6.531 1.852 6.883 1 98.69 74 SER B CA 1
ATOM 1556 C C . SER B 1 74 ? -7.691 1.888 5.895 1 98.69 74 SER B C 1
ATOM 1558 O O . SER B 1 74 ? -8.367 2.91 5.762 1 98.69 74 SER B O 1
ATOM 1560 N N . CYS B 1 75 ? -7.895 0.843 5.211 1 98.62 75 CYS B N 1
ATOM 1561 C CA . CYS B 1 75 ? -9.023 0.581 4.328 1 98.62 75 CYS B CA 1
ATOM 1562 C C . CYS B 1 75 ? -9.742 -0.704 4.73 1 98.62 75 CYS B C 1
ATOM 1564 O O . CYS B 1 75 ? -9.172 -1.792 4.645 1 98.62 75 CYS B O 1
ATOM 1566 N N . ASP B 1 76 ? -10.977 -0.59 5.195 1 98.62 76 ASP B N 1
ATOM 1567 C CA . ASP B 1 76 ? -11.758 -1.761 5.582 1 98.62 76 ASP B CA 1
ATOM 1568 C C . ASP B 1 76 ? -12.211 -2.549 4.355 1 98.62 76 ASP B C 1
ATOM 1570 O O . ASP B 1 76 ? -12.227 -2.02 3.242 1 98.62 76 ASP B O 1
ATOM 1574 N N . ALA B 1 77 ? -12.547 -3.777 4.672 1 98.44 77 ALA B N 1
ATOM 1575 C CA . ALA B 1 77 ? -13.047 -4.617 3.588 1 98.44 77 ALA B CA 1
ATOM 1576 C C . ALA B 1 77 ? -14.273 -3.994 2.934 1 98.44 77 ALA B C 1
ATOM 1578 O O . ALA B 1 77 ? -15.109 -3.385 3.613 1 98.44 77 ALA B O 1
ATOM 1579 N N . PHE B 1 78 ? -14.375 -4.102 1.652 1 98.25 78 PHE B N 1
ATOM 1580 C CA . PHE B 1 78 ? -15.539 -3.609 0.926 1 98.25 78 PHE B CA 1
ATOM 1581 C C . PHE B 1 78 ? -15.695 -4.34 -0.402 1 98.25 78 PHE B C 1
ATOM 1583 O O . PHE B 1 78 ? -14.812 -5.098 -0.808 1 98.25 78 PHE B O 1
ATOM 1590 N N . ALA B 1 79 ? -16.828 -4.117 -1.073 1 97.31 79 ALA B N 1
ATOM 1591 C CA . ALA B 1 79 ? -17.094 -4.766 -2.354 1 97.31 79 ALA B CA 1
ATOM 1592 C C . ALA B 1 79 ? -16.672 -3.875 -3.52 1 97.31 79 ALA B C 1
ATOM 1594 O O . ALA B 1 79 ? -17.453 -3.061 -4.008 1 97.31 79 ALA B O 1
ATOM 1595 N N . PHE B 1 80 ? -15.477 -4.102 -3.955 1 97.62 80 PHE B N 1
ATOM 1596 C CA . PHE B 1 80 ? -14.953 -3.324 -5.074 1 97.62 80 PHE B CA 1
ATOM 1597 C C . PHE B 1 80 ? -15.789 -3.557 -6.328 1 97.62 80 PHE B C 1
ATOM 1599 O O . PHE B 1 80 ? -16.141 -4.695 -6.648 1 97.62 80 PHE B O 1
ATOM 1606 N N . GLY B 1 81 ? -16.016 -2.477 -7.066 1 96.62 81 GLY B N 1
ATOM 1607 C CA . GLY B 1 81 ? -16.859 -2.549 -8.25 1 96.62 81 GLY B CA 1
ATOM 1608 C C . GLY B 1 81 ? -18.344 -2.381 -7.934 1 96.62 81 GLY B C 1
ATOM 1609 O O . GLY B 1 81 ? -19.141 -2.094 -8.828 1 96.62 81 GLY B O 1
ATOM 1610 N N . GLN B 1 82 ? -18.766 -2.555 -6.703 1 97.44 82 GLN B N 1
ATOM 1611 C CA . GLN B 1 82 ? -20.156 -2.42 -6.309 1 97.44 82 GLN B CA 1
ATOM 1612 C C . GLN B 1 82 ? -20.375 -1.159 -5.477 1 97.44 82 GLN B C 1
ATOM 1614 O O . GLN B 1 82 ? -21.516 -0.813 -5.152 1 97.44 82 GLN B O 1
ATOM 1619 N N . GLU B 1 83 ? -19.297 -0.61 -5.023 1 96.19 83 GLU B N 1
ATOM 1620 C CA . GLU B 1 83 ? -19.328 0.632 -4.258 1 96.19 83 GLU B CA 1
ATOM 1621 C C . GLU B 1 83 ? -18.594 1.747 -4.988 1 96.19 83 GLU B C 1
ATOM 1623 O O . GLU B 1 83 ? -17.609 1.491 -5.684 1 96.19 83 GLU B O 1
ATOM 1628 N N . ASP B 1 84 ? -19.047 2.955 -4.836 1 96.69 84 ASP B N 1
ATOM 1629 C CA . ASP B 1 84 ? -18.359 4.094 -5.426 1 96.69 84 ASP B CA 1
ATOM 1630 C C . ASP B 1 84 ? -17.047 4.391 -4.684 1 96.69 84 ASP B C 1
ATOM 1632 O O . ASP B 1 84 ? -17.062 4.602 -3.469 1 96.69 84 ASP B O 1
ATOM 1636 N N . THR B 1 85 ? -15.875 4.344 -5.391 1 97.38 85 THR B N 1
ATOM 1637 C CA . THR B 1 85 ? -14.562 4.59 -4.801 1 97.38 85 THR B CA 1
ATOM 1638 C C . THR B 1 85 ? -13.977 5.902 -5.309 1 97.38 85 THR B C 1
ATOM 1640 O O . THR B 1 85 ? -12.883 6.305 -4.898 1 97.38 85 THR B O 1
ATOM 1643 N N . ASN B 1 86 ? -14.625 6.605 -6.191 1 95.94 86 ASN B N 1
ATOM 1644 C CA . ASN B 1 86 ? -14.055 7.711 -6.953 1 95.94 86 ASN B CA 1
ATOM 1645 C C . ASN B 1 86 ? -13.812 8.938 -6.074 1 95.94 86 ASN B C 1
ATOM 1647 O O . ASN B 1 86 ? -12.953 9.766 -6.371 1 95.94 86 ASN B O 1
ATOM 1651 N N . ASN B 1 87 ? -14.547 9.086 -4.977 1 96.56 87 ASN B N 1
ATOM 1652 C CA . ASN B 1 87 ? -14.445 10.289 -4.156 1 96.56 87 ASN B CA 1
ATOM 1653 C C . ASN B 1 87 ? -13.727 10.008 -2.84 1 96.56 87 ASN B C 1
ATOM 1655 O O . ASN B 1 87 ? -13.68 10.867 -1.956 1 96.56 87 ASN B O 1
ATOM 1659 N N . ASP B 1 88 ? -13.18 8.82 -2.742 1 98.5 88 ASP B N 1
ATOM 1660 C CA . ASP B 1 88 ? -12.469 8.5 -1.505 1 98.5 88 ASP B CA 1
ATOM 1661 C C . ASP B 1 88 ? -11.18 9.305 -1.391 1 98.5 88 ASP B C 1
ATOM 1663 O O . ASP B 1 88 ? -10.367 9.32 -2.318 1 98.5 88 ASP B O 1
ATOM 1667 N N . ARG B 1 89 ? -11 9.977 -0.322 1 98.69 89 ARG B N 1
ATOM 1668 C CA . ARG B 1 89 ? -9.797 10.766 -0.056 1 98.69 89 ARG B CA 1
ATOM 1669 C C . ARG B 1 89 ? -9.664 11.078 1.432 1 98.69 89 ARG B C 1
ATOM 1671 O O . ARG B 1 89 ? -10.641 10.977 2.182 1 98.69 89 ARG B O 1
ATOM 1678 N N . ILE B 1 90 ? -8.461 11.422 1.82 1 98.5 90 ILE B N 1
ATOM 1679 C CA . ILE B 1 90 ? -8.25 12.062 3.111 1 98.5 90 ILE B CA 1
ATOM 1680 C C . ILE B 1 90 ? -7.789 13.508 2.896 1 98.5 90 ILE B C 1
ATOM 1682 O O . ILE B 1 90 ? -7.145 13.812 1.893 1 98.5 90 ILE B O 1
ATOM 1686 N N . THR B 1 91 ? -8.18 14.32 3.779 1 98.69 91 THR B N 1
ATOM 1687 C CA . THR B 1 91 ? -7.762 15.719 3.777 1 98.69 91 THR B CA 1
ATOM 1688 C C . THR B 1 91 ? -6.98 16.047 5.047 1 98.69 91 THR B C 1
ATOM 1690 O O . THR B 1 91 ? -7.457 15.805 6.156 1 98.69 91 THR B O 1
ATOM 1693 N N .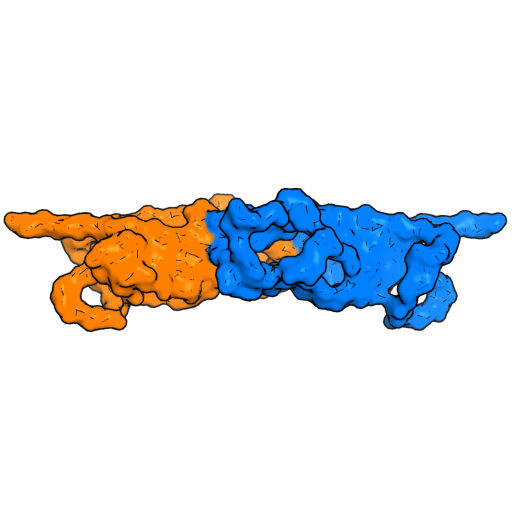 VAL B 1 92 ? -5.785 16.547 4.855 1 98.81 92 VAL B N 1
ATOM 1694 C CA . VAL B 1 92 ? -5.02 17.109 5.961 1 98.81 92 VAL B CA 1
ATOM 1695 C C . VAL B 1 92 ? -5.355 18.594 6.121 1 98.81 92 VAL B C 1
ATOM 1697 O O . VAL B 1 92 ? -5.16 19.375 5.191 1 98.81 92 VAL B O 1
ATOM 1700 N N . GLU B 1 93 ? -5.84 18.922 7.262 1 98.44 93 GLU B N 1
ATOM 1701 C CA . GLU B 1 93 ? -6.035 20.328 7.629 1 98.44 93 GLU B CA 1
ATOM 1702 C C . GLU B 1 93 ? -5.043 20.75 8.703 1 98.44 93 GLU B C 1
ATOM 1704 O O . GLU B 1 93 ? -4.758 20 9.633 1 98.44 93 GLU B O 1
ATOM 1709 N N . TRP B 1 94 ? -4.566 21.984 8.5 1 98.38 94 TRP B N 1
ATOM 1710 C CA . TRP B 1 94 ? -3.652 22.422 9.547 1 98.38 94 TRP B CA 1
ATOM 1711 C C . TRP B 1 94 ? -3.713 23.938 9.719 1 98.38 94 TRP B C 1
ATOM 1713 O O . TRP B 1 94 ? -4.176 24.641 8.828 1 98.38 94 TRP B O 1
ATOM 1723 N N . THR B 1 95 ? -3.303 24.484 10.867 1 97.81 95 THR B N 1
ATOM 1724 C CA . THR B 1 95 ? -3.238 25.891 11.242 1 97.81 95 THR B CA 1
ATOM 1725 C C . THR B 1 95 ? -2.088 26.141 12.211 1 97.81 95 THR B C 1
ATOM 1727 O O . THR B 1 95 ? -1.614 25.219 12.875 1 97.81 95 THR B O 1
ATOM 1730 N N . ASN B 1 96 ? -1.672 27.359 12.266 1 96.94 96 ASN B N 1
ATOM 1731 C CA . ASN B 1 96 ? -0.701 27.734 13.289 1 96.94 96 ASN B CA 1
ATOM 1732 C C . ASN B 1 96 ? -1.281 27.578 14.695 1 96.94 96 ASN B C 1
ATOM 1734 O O . ASN B 1 96 ? -2.439 27.922 14.93 1 96.94 96 ASN B O 1
ATOM 1738 N N . THR B 1 97 ? -0.477 27.047 15.617 1 95.56 97 THR B N 1
ATOM 1739 C CA . THR B 1 97 ? -0.896 27.016 17.016 1 95.56 97 THR B CA 1
ATOM 1740 C C . THR B 1 97 ? -0.784 28.422 17.625 1 95.56 97 THR B C 1
ATOM 1742 O O . THR B 1 97 ? 0.048 29.219 17.203 1 95.56 97 THR B O 1
ATOM 1745 N N . PRO B 1 98 ? -1.613 28.672 18.609 1 91.62 98 PRO B N 1
ATOM 1746 C CA . PRO B 1 98 ? -1.385 29.906 19.359 1 91.62 98 PRO B CA 1
ATOM 1747 C C . PRO B 1 98 ? -0.016 29.953 20.031 1 91.62 98 PRO B C 1
ATOM 1749 O O . PRO B 1 98 ? 0.516 28.906 20.422 1 91.62 98 PRO B O 1
ATOM 1752 N N . ASP B 1 99 ? 0.543 31.156 20.156 1 88.75 99 ASP B N 1
ATOM 1753 C CA . ASP B 1 99 ? 1.837 31.312 20.828 1 88.75 99 ASP B CA 1
ATOM 1754 C C . ASP B 1 99 ? 1.796 30.781 22.25 1 88.75 99 ASP B C 1
ATOM 1756 O O . ASP B 1 99 ? 0.865 31.078 23 1 88.75 99 ASP B O 1
ATOM 1760 N N . GLY B 1 100 ? 2.746 29.906 22.547 1 90.56 100 GLY B N 1
ATOM 1761 C CA . GLY B 1 100 ? 2.889 29.453 23.922 1 90.56 100 GLY B CA 1
ATOM 1762 C C . GLY B 1 100 ? 1.98 28.281 24.25 1 90.56 100 GLY B C 1
ATOM 1763 O O . GLY B 1 100 ? 2.021 27.766 25.375 1 90.56 100 GLY B O 1
ATOM 1764 N N . ALA B 1 101 ? 1.117 27.953 23.312 1 91.88 101 ALA B N 1
ATOM 1765 C CA . ALA B 1 101 ? 0.205 26.844 23.578 1 91.88 101 ALA B CA 1
ATOM 1766 C C . ALA B 1 101 ? 0.975 25.562 23.891 1 91.88 101 ALA B C 1
ATOM 1768 O O . ALA B 1 101 ? 2.07 25.359 23.359 1 91.88 101 ALA B O 1
ATOM 1769 N N . ALA B 1 102 ? 0.403 24.688 24.75 1 93.88 102 ALA B N 1
ATOM 1770 C CA . ALA B 1 102 ? 0.957 23.359 24.984 1 93.88 102 ALA B CA 1
ATOM 1771 C C . ALA B 1 102 ? 0.916 22.516 23.703 1 93.88 102 ALA B C 1
ATOM 1773 O O . ALA B 1 102 ? 0.107 22.781 22.812 1 93.88 102 ALA B O 1
ATOM 1774 N N . LYS B 1 103 ? 1.84 21.578 23.656 1 95.94 103 LYS B N 1
ATOM 1775 C CA . L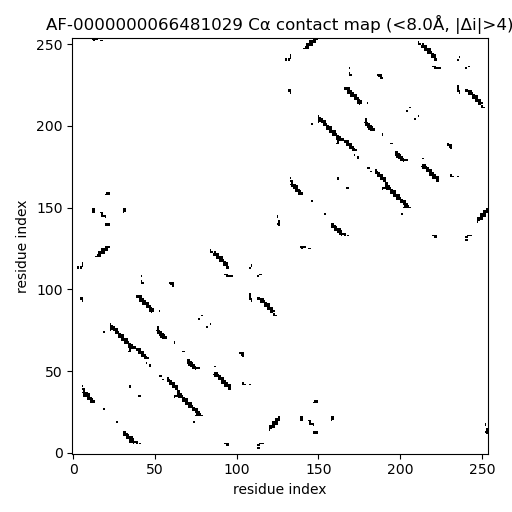YS B 1 103 ? 1.887 20.703 22.484 1 95.94 103 LYS B CA 1
ATOM 1776 C C . LYS B 1 103 ? 0.796 19.641 22.562 1 95.94 103 LYS B C 1
ATOM 1778 O O . LYS B 1 103 ? 1.091 18.438 22.594 1 95.94 103 LYS B O 1
ATOM 1783 N N . GLN B 1 104 ? -0.391 20.031 22.734 1 96.44 104 GLN B N 1
ATOM 1784 C CA . GLN B 1 104 ? -1.604 19.219 22.719 1 96.44 104 GLN B CA 1
ATOM 1785 C C . GLN B 1 104 ? -2.658 19.828 21.797 1 96.44 104 GLN B C 1
ATOM 1787 O O . GLN B 1 104 ? -3.031 20.984 21.953 1 96.44 104 GLN B O 1
ATOM 1792 N N . PHE B 1 105 ? -3.09 18.984 20.938 1 97.31 105 PHE B N 1
ATOM 1793 C CA . PHE B 1 105 ? -4.02 19.469 19.922 1 97.31 105 PHE B CA 1
ATOM 1794 C C . PHE B 1 105 ? -5.309 19.969 20.562 1 97.31 105 PHE B C 1
ATOM 1796 O O . PHE B 1 105 ? -5.836 19.344 21.484 1 97.31 105 PHE B O 1
ATOM 1803 N N . ARG B 1 106 ? -5.828 21.047 20.031 1 95.62 106 ARG B N 1
ATOM 1804 C CA . ARG B 1 106 ? -7.125 21.609 20.406 1 95.62 106 ARG B CA 1
ATOM 1805 C C . ARG B 1 106 ? -7.961 21.922 19.172 1 95.62 106 ARG B C 1
ATOM 1807 O O . ARG B 1 106 ? -7.566 22.734 18.328 1 95.62 106 ARG B O 1
ATOM 1814 N N . ARG B 1 107 ? -9.117 21.406 19.141 1 94.62 107 ARG B N 1
ATOM 1815 C CA . ARG B 1 107 ? -10 21.578 17.984 1 94.62 107 ARG B CA 1
ATOM 1816 C C . ARG B 1 107 ? -10.352 23.047 17.766 1 94.62 107 ARG B C 1
ATOM 1818 O O . ARG B 1 107 ? -10.594 23.469 16.641 1 94.62 107 ARG B O 1
ATOM 1825 N N . GLU B 1 108 ? -10.398 23.844 18.812 1 93.94 108 GLU B N 1
ATOM 1826 C CA . GLU B 1 108 ? -10.773 25.25 18.781 1 93.94 108 GLU B CA 1
ATOM 1827 C C . GLU B 1 108 ? -9.836 26.062 17.891 1 93.94 108 GLU B C 1
ATOM 1829 O O . GLU B 1 108 ? -10.188 27.141 17.422 1 93.94 108 GLU B O 1
ATOM 1834 N N . TRP B 1 109 ? -8.633 25.516 17.672 1 93.94 109 TRP B N 1
ATOM 1835 C CA . TRP B 1 109 ? -7.68 26.219 16.828 1 93.94 109 TRP B CA 1
ATOM 1836 C C . TRP B 1 109 ? -8.219 26.359 15.398 1 93.94 109 TRP B C 1
ATOM 1838 O O . TRP B 1 109 ? -7.852 27.297 14.688 1 93.94 109 TRP B O 1
ATOM 1848 N N . PHE B 1 110 ? -9.078 25.422 14.961 1 94.81 110 PHE B N 1
ATOM 1849 C CA . PHE B 1 110 ? -9.625 25.438 13.609 1 94.81 110 PHE B CA 1
ATOM 1850 C C . PHE B 1 110 ? -10.844 26.359 13.531 1 94.81 110 PHE B C 1
ATOM 1852 O O . PHE B 1 110 ? -11.375 26.594 12.445 1 94.81 110 PHE B O 1
ATOM 1859 N N . GLN B 1 111 ? -11.344 26.891 14.609 1 91.12 111 GLN B N 1
ATOM 1860 C CA . GLN B 1 111 ? -12.57 27.688 14.672 1 91.12 111 GLN B CA 1
ATOM 1861 C C . GLN B 1 111 ? -12.25 29.172 14.852 1 91.12 111 GLN B C 1
ATOM 1863 O O . GLN B 1 111 ? -13.141 30.016 14.734 1 91.12 111 GLN B O 1
ATOM 1868 N N . GLY B 1 112 ? -11.117 29.531 15.188 1 83.25 112 GLY B N 1
ATOM 1869 C CA . GLY B 1 112 ? -10.734 30.922 15.398 1 83.25 112 GLY B CA 1
ATOM 1870 C C . GLY B 1 112 ? -10.523 31.688 14.102 1 83.25 112 GLY B C 1
ATOM 1871 O O . GLY B 1 112 ? -11 31.266 13.047 1 83.25 112 GLY B O 1
ATOM 1872 N N . ASP B 1 113 ? -9.969 32.812 14.188 1 83.31 113 ASP B N 1
ATOM 1873 C CA . ASP B 1 113 ? -9.773 33.719 13.047 1 83.31 113 ASP B CA 1
ATOM 1874 C C . ASP B 1 113 ? -8.555 33.312 12.234 1 83.31 113 ASP B C 1
ATOM 1876 O O . ASP B 1 113 ? -8.281 33.875 11.18 1 83.31 113 ASP B O 1
ATOM 1880 N N . GLY B 1 114 ? -7.91 32.281 12.773 1 87.56 114 GLY B N 1
ATOM 1881 C CA . GLY B 1 114 ? -6.703 31.859 12.078 1 87.56 114 GLY B CA 1
ATOM 1882 C C . GLY B 1 1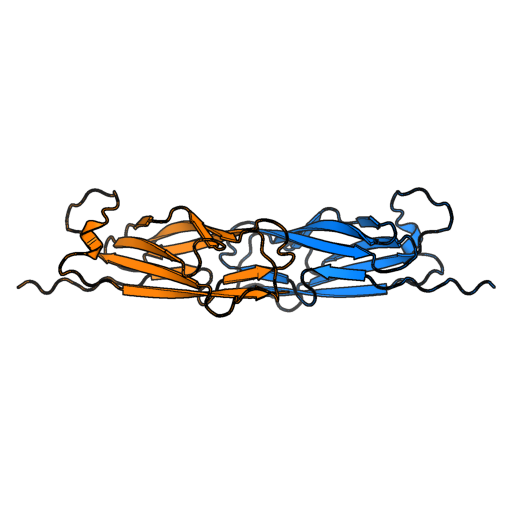14 ? -6.984 31.172 10.758 1 87.56 114 GLY B C 1
ATOM 1883 O O . GLY B 1 114 ? -8.062 30.625 10.555 1 87.56 114 GLY B O 1
ATOM 1884 N N . MET B 1 115 ? -6.062 31.234 9.852 1 95.12 115 MET B N 1
ATOM 1885 C CA . MET B 1 115 ? -6.16 30.578 8.547 1 95.12 115 MET B CA 1
ATOM 1886 C C . MET B 1 115 ? -5.969 29.078 8.68 1 95.12 115 MET B C 1
ATOM 1888 O O . MET B 1 115 ? -5.082 28.625 9.406 1 95.12 115 MET B O 1
ATOM 1892 N N . VAL B 1 116 ? -6.816 28.328 8.047 1 97 116 VAL B N 1
ATOM 1893 C CA . VAL B 1 116 ? -6.707 26.875 7.953 1 97 116 VAL B CA 1
ATOM 1894 C C . VAL B 1 116 ? -6.355 26.469 6.52 1 97 116 VAL B C 1
ATOM 1896 O O . VAL B 1 116 ? -7.004 26.906 5.57 1 97 116 VAL B O 1
ATOM 1899 N N . ARG B 1 117 ? -5.324 25.719 6.332 1 98.12 117 ARG B N 1
ATOM 1900 C CA . ARG B 1 117 ? -4.941 25.188 5.023 1 98.12 117 ARG B CA 1
ATOM 1901 C C . ARG B 1 117 ? -5.332 23.719 4.895 1 98.12 117 ARG B C 1
ATOM 1903 O O . ARG B 1 117 ? -5.559 23.047 5.898 1 98.12 117 ARG B O 1
ATOM 1910 N N . ARG B 1 118 ? -5.434 23.328 3.637 1 98.25 118 ARG B N 1
ATOM 1911 C CA . ARG B 1 118 ? -5.867 21.953 3.387 1 98.25 118 ARG B CA 1
ATOM 1912 C C . ARG B 1 118 ? -5.066 21.328 2.25 1 98.25 118 ARG B C 1
ATOM 1914 O O . ARG B 1 118 ? -4.672 22.016 1.306 1 98.25 118 ARG B O 1
ATOM 1921 N N . LYS B 1 119 ? -4.875 20.109 2.373 1 98.62 119 LYS B N 1
ATOM 1922 C CA . LYS B 1 119 ? -4.332 19.281 1.302 1 98.62 119 LYS B CA 1
ATOM 1923 C C . LYS B 1 119 ? -5.129 17.984 1.146 1 98.62 119 LYS B C 1
ATOM 1925 O O . LYS B 1 119 ? -5.266 17.219 2.098 1 98.62 119 LYS B O 1
ATOM 1930 N N . ASN B 1 120 ? -5.629 17.812 -0.047 1 98.62 120 ASN B N 1
ATOM 1931 C CA . ASN B 1 120 ? -6.348 16.578 -0.359 1 98.62 120 ASN B CA 1
ATOM 1932 C C . ASN B 1 120 ? -5.402 15.484 -0.859 1 98.62 120 ASN B C 1
ATOM 1934 O O . ASN B 1 120 ? -4.531 15.75 -1.69 1 98.62 120 ASN B O 1
ATOM 1938 N N . LEU B 1 121 ? -5.551 14.32 -0.321 1 98.69 121 LEU B N 1
ATOM 1939 C CA . LEU B 1 121 ? -4.902 13.117 -0.831 1 98.69 121 LEU B CA 1
ATOM 1940 C C . LEU B 1 121 ? -5.938 12.109 -1.312 1 98.69 121 LEU B C 1
ATOM 1942 O O . LEU B 1 121 ? -6.492 11.352 -0.511 1 98.69 121 LEU B O 1
ATOM 1946 N N . PRO B 1 122 ? -6.152 12.062 -2.594 1 98.88 122 PRO B N 1
ATOM 1947 C CA . PRO B 1 122 ? -7.07 11.047 -3.109 1 98.88 122 PRO B CA 1
ATOM 1948 C C . PRO B 1 122 ? -6.586 9.625 -2.838 1 98.88 122 PRO B C 1
ATOM 1950 O O . PRO B 1 122 ? -5.383 9.391 -2.713 1 98.88 122 PRO B O 1
ATOM 1953 N N . ILE B 1 123 ? -7.527 8.711 -2.738 1 98.75 123 ILE B N 1
ATOM 1954 C CA . ILE B 1 123 ? -7.23 7.289 -2.605 1 98.75 123 ILE B CA 1
ATOM 1955 C C . ILE B 1 123 ? -7.52 6.574 -3.924 1 98.75 123 ILE B C 1
ATOM 1957 O O . ILE B 1 123 ? -8.617 6.703 -4.477 1 98.75 123 ILE B O 1
ATOM 1961 N N . GLU B 1 124 ? -6.539 5.906 -4.43 1 98.62 124 GLU B N 1
ATOM 1962 C CA . GLU B 1 124 ? -6.68 5.074 -5.617 1 98.62 124 GLU B CA 1
ATOM 1963 C C . GLU B 1 124 ? -6.688 3.592 -5.258 1 98.62 124 GLU B C 1
ATOM 1965 O O . GLU B 1 124 ? -5.887 3.145 -4.434 1 98.62 124 GLU B O 1
ATOM 1970 N N . TYR B 1 125 ? -7.566 2.857 -5.867 1 98.69 125 TYR B N 1
ATOM 1971 C CA . TYR B 1 125 ? -7.648 1.414 -5.684 1 98.69 125 TYR B CA 1
ATOM 1972 C C . TYR B 1 125 ? -7.07 0.676 -6.887 1 98.69 125 TYR B C 1
ATOM 1974 O O . TYR B 1 125 ? -7.574 0.813 -8.008 1 98.69 125 TYR B O 1
ATOM 1982 N N . ASN B 1 126 ? -6.012 -0.081 -6.609 1 98.62 126 ASN B N 1
ATOM 1983 C CA . ASN B 1 126 ? -5.305 -0.862 -7.617 1 98.62 126 ASN B CA 1
ATOM 1984 C C . ASN B 1 126 ? -5.789 -2.309 -7.648 1 98.62 126 ASN B C 1
ATOM 1986 O O . ASN B 1 126 ? -5.363 -3.127 -6.832 1 98.62 126 ASN B O 1
ATOM 1990 N N . PRO B 1 127 ? -6.625 -2.703 -8.625 1 97.69 127 PRO B N 1
ATOM 1991 C CA . PRO B 1 127 ? -7.312 -3.996 -8.586 1 97.69 127 PRO B CA 1
ATOM 1992 C C . PRO B 1 127 ? -6.418 -5.152 -9.016 1 97.69 127 PRO B C 1
ATOM 1994 O O . PRO B 1 127 ? -5.461 -4.953 -9.766 1 97.69 127 PRO B O 1
#

Organism: Caenorhabditis elegans (NCBI:txid6239)

Solvent-accessible surface area (backbone atoms only — not comparable to full-atom values): 14146 Å² total; per-residue (Å²): 125,85,71,76,74,71,53,66,54,68,45,48,23,28,62,63,48,44,69,48,60,17,56,45,84,46,72,45,74,47,66,32,36,41,33,31,69,24,93,54,44,30,33,38,40,59,46,57,69,37,73,87,41,39,46,60,41,71,44,57,36,59,34,48,53,70,30,70,47,76,29,40,40,28,38,46,53,55,60,82,90,79,52,91,55,86,72,36,30,38,32,45,33,36,24,51,54,63,88,88,58,69,93,60,64,57,76,64,58,78,69,50,90,58,56,72,47,75,44,74,31,41,45,44,79,42,81,125,83,72,79,72,70,54,66,54,69,45,48,24,27,62,64,47,44,69,48,59,17,58,45,84,47,71,45,74,48,64,32,38,41,30,31,69,23,91,53,45,29,33,38,39,57,45,58,70,38,73,85,41,40,46,60,41,72,46,55,37,58,34,48,54,70,30,68,48,75,29,40,39,31,38,45,52,55,60,82,89,78,53,93,56,86,73,36,30,38,32,46,32,36,24,52,54,64,88,87,57,69,94,59,64,58,77,64,60,78,70,50,92,59,58,71,48,77,45,74,32,41,46,44,79,42,80